Protein AF-A0A9P5SUF3-F1 (afdb_monomer)

Mean predicted aligned error: 12.61 Å

Solvent-accessible surface area (backbone atoms only — not comparable to full-atom values): 17401 Å² total; per-residue (Å²): 130,87,71,65,61,63,57,55,60,52,53,56,56,65,65,72,67,74,73,85,70,74,89,54,66,70,58,55,53,53,53,49,53,48,50,52,55,48,50,52,49,51,53,52,50,52,51,50,53,56,48,52,53,51,51,52,52,52,52,53,51,49,51,54,52,50,56,50,51,52,54,49,49,55,51,50,52,54,52,50,52,53,50,52,54,51,51,53,54,50,50,55,50,49,54,53,50,51,53,51,52,50,11,51,51,41,29,59,52,38,59,68,40,51,82,53,76,87,45,59,47,64,35,56,67,52,78,89,75,62,43,86,92,46,56,74,78,46,60,42,21,40,39,42,38,31,60,38,24,79,87,69,55,53,100,81,60,86,68,84,50,50,61,28,71,37,83,58,94,53,35,45,49,74,50,53,66,65,48,44,70,73,43,29,69,61,40,45,52,50,50,51,36,28,68,71,36,41,72,56,96,87,46,72,41,65,29,53,82,58,48,61,70,56,81,62,56,81,77,44,55,72,68,56,53,56,41,64,81,37,43,69,63,30,47,52,52,45,45,53,45,47,52,60,58,46,60,79,70,69,74,80,96,51,91,78,66,52,73,83,69,58,73,72,83,48,40,67,56,49,62,51,50,57,80,38,43,50,91,80,55,97,81,69,56,64,42,76,52,60,80,46,68,42,94,68,12,50,67,42,51

Radius of gyration: 51.78 Å; Cα contacts (8 Å, |Δi|>4): 249; chains: 1; bounding box: 91×44×153 Å

pLDDT: mean 80.95, std 16.42, range [40.31, 98.38]

Structure (mmCIF, N/CA/C/O backbone):
data_AF-A0A9P5SUF3-F1
#
_entry.id   AF-A0A9P5SUF3-F1
#
loop_
_atom_site.group_PDB
_atom_site.id
_atom_site.type_symbol
_atom_site.label_atom_id
_atom_site.label_alt_id
_atom_site.label_comp_id
_atom_site.label_asym_id
_atom_site.label_entity_id
_atom_site.label_seq_id
_atom_site.pdbx_PDB_ins_code
_atom_site.Cartn_x
_atom_site.Cartn_y
_atom_site.Cartn_z
_atom_site.occupancy
_atom_site.B_iso_or_equiv
_atom_site.auth_seq_id
_atom_site.auth_comp_id
_atom_site.auth_asym_id
_atom_site.auth_atom_id
_atom_site.pdbx_PDB_model_num
ATOM 1 N N . VAL A 1 1 ? -28.342 5.637 89.344 1.00 51.47 1 VAL A N 1
ATOM 2 C CA . VAL A 1 1 ? -27.986 4.619 90.370 1.00 51.47 1 VAL A CA 1
ATOM 3 C C . VAL A 1 1 ? -27.891 5.180 91.802 1.00 51.47 1 VAL A C 1
ATOM 5 O O . VAL A 1 1 ? -28.206 4.446 92.721 1.00 51.47 1 VAL A O 1
ATOM 8 N N . ARG A 1 2 ? -27.570 6.467 92.051 1.00 45.09 2 ARG A N 1
ATOM 9 C CA . ARG A 1 2 ? -27.499 7.039 93.425 1.00 45.09 2 ARG A CA 1
ATOM 10 C C . ARG A 1 2 ? -28.823 7.536 94.053 1.00 45.09 2 ARG A C 1
ATOM 12 O O . ARG A 1 2 ? -28.807 7.961 95.198 1.00 45.09 2 ARG A O 1
ATOM 19 N N . SER A 1 3 ? -29.955 7.486 93.348 1.00 49.75 3 SER A N 1
ATOM 20 C CA . SER A 1 3 ? -31.253 7.995 93.840 1.00 49.75 3 SER A CA 1
ATOM 21 C C . SER A 1 3 ? -32.195 6.925 94.416 1.00 49.75 3 SER A C 1
ATOM 23 O O . SER A 1 3 ? -33.183 7.277 95.049 1.00 49.75 3 SER A O 1
ATOM 25 N N . SER A 1 4 ? -31.899 5.631 94.235 1.00 48.19 4 SER A N 1
ATOM 26 C CA . SER A 1 4 ? -32.790 4.531 94.653 1.00 48.19 4 SER A CA 1
ATOM 27 C C . SER A 1 4 ? -32.628 4.121 96.123 1.00 48.19 4 SER A C 1
ATOM 29 O O . SER A 1 4 ? -33.531 3.510 96.684 1.00 48.19 4 SER A O 1
ATOM 31 N N . THR A 1 5 ? -31.499 4.447 96.756 1.00 54.66 5 THR A N 1
ATOM 32 C CA . THR A 1 5 ? -31.180 4.033 98.133 1.00 54.66 5 THR A CA 1
ATOM 33 C C . THR A 1 5 ? -31.915 4.867 99.189 1.00 54.66 5 THR A C 1
ATOM 35 O O . THR A 1 5 ? -32.326 4.335 100.212 1.00 54.66 5 THR A O 1
ATOM 38 N N . ASN A 1 6 ? -32.190 6.146 98.909 1.00 57.50 6 ASN A N 1
ATOM 39 C CA . ASN A 1 6 ? -32.873 7.045 99.854 1.00 57.50 6 ASN A CA 1
ATOM 40 C C . ASN A 1 6 ? -34.362 6.723 100.059 1.00 57.50 6 ASN A C 1
ATOM 42 O O . ASN A 1 6 ? -34.913 7.011 101.118 1.00 57.50 6 ASN A O 1
ATOM 46 N N . VAL A 1 7 ? -35.024 6.128 99.062 1.00 60.03 7 VAL A N 1
ATOM 47 C CA . VAL A 1 7 ? -36.450 5.776 99.164 1.00 60.03 7 VAL A CA 1
ATOM 48 C C . VAL A 1 7 ? -36.636 4.533 100.037 1.00 60.03 7 VAL A C 1
ATOM 50 O O . VAL A 1 7 ? -37.572 4.471 100.832 1.00 60.03 7 VAL A O 1
ATOM 53 N N . HIS A 1 8 ? -35.709 3.573 99.954 1.00 62.09 8 HIS A N 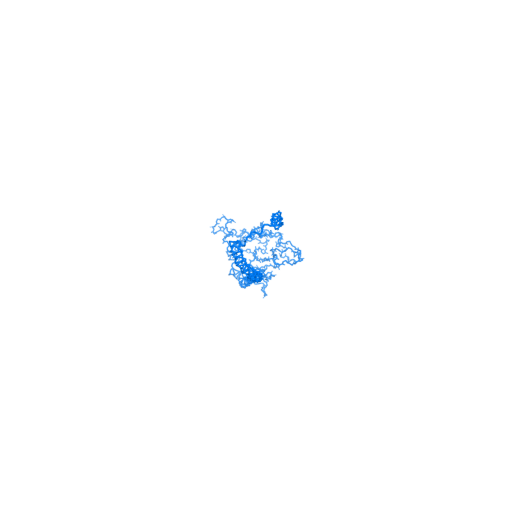1
ATOM 54 C CA . HIS A 1 8 ? -35.779 2.346 100.744 1.00 62.09 8 HIS A CA 1
ATOM 55 C C . HIS A 1 8 ? -35.502 2.605 102.239 1.00 62.09 8 HIS A C 1
ATOM 57 O O . HIS A 1 8 ? -36.233 2.083 103.081 1.00 62.09 8 HIS A O 1
ATOM 63 N N . ASP A 1 9 ? -34.541 3.481 102.565 1.00 65.56 9 ASP A N 1
ATOM 64 C CA . ASP A 1 9 ? -34.208 3.875 103.948 1.00 65.56 9 ASP A CA 1
ATOM 65 C C . ASP A 1 9 ? -35.290 4.735 104.626 1.00 65.56 9 ASP A C 1
ATOM 67 O O . ASP A 1 9 ? -35.425 4.720 105.854 1.00 65.56 9 ASP A O 1
ATOM 71 N N . ALA A 1 10 ? -36.074 5.487 103.846 1.00 62.25 10 ALA A N 1
ATOM 72 C CA . ALA A 1 10 ? -37.216 6.250 104.349 1.00 62.25 10 ALA A CA 1
ATOM 73 C C . ALA A 1 10 ? -38.430 5.346 104.633 1.00 62.25 10 ALA A C 1
ATOM 75 O O . ALA A 1 10 ? -39.109 5.525 105.644 1.00 62.25 10 ALA A O 1
ATOM 76 N N . LEU A 1 11 ? -38.666 4.337 103.786 1.00 60.22 11 LEU A N 1
ATOM 77 C CA . LEU A 1 11 ? -39.758 3.375 103.959 1.00 60.22 11 LEU A CA 1
ATOM 78 C C . LEU A 1 11 ? -39.523 2.452 105.165 1.00 60.22 11 LEU A C 1
ATOM 80 O O . LEU A 1 11 ? -40.444 2.200 105.936 1.00 60.22 11 LEU A O 1
ATOM 84 N N . VAL A 1 12 ? -38.281 1.997 105.369 1.00 66.62 12 VAL A N 1
ATOM 85 C CA . VAL A 1 12 ? -37.915 1.151 106.518 1.00 66.62 12 VAL A CA 1
ATOM 86 C C . VAL A 1 12 ? -38.066 1.913 107.840 1.00 66.62 12 VAL A C 1
ATOM 88 O O . VAL A 1 12 ? -38.564 1.338 108.801 1.00 66.62 12 VAL A O 1
ATOM 91 N N . ARG A 1 13 ? -37.743 3.216 107.886 1.00 63.81 13 ARG A N 1
ATOM 92 C CA . ARG A 1 13 ? -37.944 4.061 109.082 1.00 63.81 13 ARG A CA 1
ATOM 93 C C . ARG A 1 13 ? -39.415 4.290 109.444 1.00 63.81 13 ARG A C 1
ATOM 95 O O . ARG A 1 13 ? -39.732 4.375 110.623 1.00 63.81 13 ARG A O 1
ATOM 102 N N . ALA A 1 14 ? -40.311 4.355 108.462 1.00 58.72 14 ALA A N 1
ATOM 103 C CA . ALA A 1 14 ? -41.743 4.533 108.711 1.00 58.72 14 ALA A CA 1
ATOM 104 C C . ALA A 1 14 ? -42.425 3.273 109.288 1.00 58.72 14 ALA A C 1
ATOM 106 O O . ALA A 1 14 ? -43.461 3.383 109.940 1.00 58.72 14 ALA A O 1
ATOM 107 N N . ILE A 1 15 ? -41.848 2.083 109.072 1.00 59.62 15 ILE A N 1
ATOM 108 C CA . ILE A 1 15 ? -42.390 0.802 109.562 1.00 59.62 15 ILE A CA 1
ATOM 109 C C . ILE A 1 15 ? -42.016 0.558 111.037 1.00 59.62 15 ILE A C 1
ATOM 111 O O . ILE A 1 15 ? -42.783 -0.072 111.765 1.00 59.62 15 ILE A O 1
ATOM 115 N N . THR A 1 16 ? -40.885 1.087 111.514 1.00 63.38 16 THR A N 1
ATOM 116 C CA . THR A 1 16 ? -40.413 0.890 112.897 1.00 63.38 16 THR A CA 1
ATOM 117 C C . THR A 1 16 ? -41.150 1.732 113.950 1.00 63.38 16 THR A C 1
ATOM 119 O O . THR A 1 16 ? -41.139 1.357 115.118 1.00 63.38 16 THR A O 1
ATOM 122 N N . ASP A 1 17 ? -41.840 2.812 113.563 1.00 54.97 17 ASP A N 1
ATOM 123 C CA . ASP A 1 17 ? -42.468 3.779 114.490 1.00 54.97 17 ASP A CA 1
ATOM 124 C C . ASP A 1 17 ? -43.910 3.435 114.937 1.00 54.97 17 ASP A C 1
ATOM 126 O O . ASP A 1 17 ? -44.597 4.261 115.539 1.00 54.97 17 ASP A O 1
ATOM 130 N N . GLY A 1 18 ? -44.394 2.210 114.701 1.00 51.53 18 GLY A N 1
ATOM 131 C CA . GLY A 1 18 ? -45.530 1.640 115.449 1.00 51.53 18 GLY A CA 1
ATOM 132 C C . GLY A 1 18 ? -46.870 2.396 115.386 1.00 51.53 18 GLY A C 1
ATOM 133 O O . GLY A 1 18 ? -47.741 2.170 116.226 1.00 51.53 18 GLY A O 1
ATOM 134 N N . ARG A 1 19 ? -47.080 3.282 114.404 1.00 47.66 19 ARG A N 1
ATOM 135 C CA . ARG A 1 19 ? -48.367 3.952 114.158 1.00 47.66 19 ARG A CA 1
ATOM 136 C C . ARG A 1 19 ? -49.183 3.131 113.162 1.00 47.66 19 ARG A C 1
ATOM 138 O O . ARG A 1 19 ? -49.104 3.339 111.955 1.00 47.66 19 ARG A O 1
ATOM 145 N N . MET A 1 20 ? -49.980 2.190 113.669 1.00 48.50 20 MET A N 1
ATOM 146 C CA . MET A 1 20 ? -51.018 1.531 112.872 1.00 48.50 20 MET A CA 1
ATOM 147 C C . MET A 1 20 ? -52.133 2.530 112.545 1.00 48.50 20 MET A C 1
ATOM 149 O O . MET A 1 20 ? -53.102 2.688 113.284 1.00 48.50 20 MET A O 1
ATOM 153 N N . VAL A 1 21 ? -51.960 3.232 111.427 1.00 49.69 21 VAL A N 1
ATOM 154 C CA . VAL A 1 21 ? -53.042 3.905 110.707 1.00 49.69 21 VAL A CA 1
ATOM 155 C C . VAL A 1 21 ? -53.869 2.813 110.026 1.00 49.69 21 VAL A C 1
ATOM 157 O O . VAL A 1 21 ? -53.310 1.881 109.447 1.00 49.69 21 VAL A O 1
ATOM 160 N N . GLN A 1 22 ? -55.196 2.899 110.140 1.00 54.78 22 GLN A N 1
ATOM 161 C CA . GLN A 1 22 ? -56.133 2.011 109.450 1.00 54.78 22 GLN A CA 1
ATOM 162 C C . GLN A 1 22 ? -55.831 1.936 107.940 1.00 54.78 22 GLN A C 1
ATOM 164 O O . GLN A 1 22 ? -55.264 2.888 107.396 1.00 54.78 22 GLN A O 1
ATOM 169 N N . PRO A 1 23 ? -56.193 0.836 107.248 1.00 51.88 23 PRO A N 1
ATOM 170 C CA . PRO A 1 23 ? -55.904 0.681 105.829 1.00 51.88 23 PRO A CA 1
ATOM 171 C C . PRO A 1 23 ? -56.586 1.817 105.065 1.00 51.88 23 PRO A C 1
ATOM 173 O O . PRO A 1 23 ? -57.808 1.880 104.987 1.00 51.88 23 PRO A O 1
ATOM 176 N N . ASN A 1 24 ? -55.787 2.751 104.560 1.00 64.44 24 ASN A N 1
ATOM 177 C CA . ASN A 1 24 ? -56.267 3.874 103.777 1.00 64.44 24 ASN A CA 1
ATOM 178 C C . ASN A 1 24 ? -56.745 3.318 102.424 1.00 64.44 24 ASN A C 1
ATOM 180 O O . ASN A 1 24 ? -55.910 2.885 101.630 1.00 64.44 24 ASN A O 1
ATOM 184 N N . GLU A 1 25 ? -58.059 3.272 102.175 1.00 73.31 25 GLU A N 1
ATOM 185 C CA . GLU A 1 25 ? -58.658 2.777 100.918 1.00 73.31 25 GLU A CA 1
ATOM 186 C C . GLU A 1 25 ? -58.008 3.411 99.678 1.00 73.31 25 GLU A C 1
ATOM 188 O O . GLU A 1 25 ? -57.778 2.732 98.681 1.00 73.31 25 GLU A O 1
ATOM 193 N N . GLU A 1 26 ? -57.596 4.679 99.768 1.00 79.25 26 GLU A N 1
ATOM 194 C CA . GLU A 1 26 ? -56.896 5.386 98.691 1.00 79.25 26 GLU A CA 1
ATOM 195 C C . GLU A 1 26 ? -55.554 4.732 98.307 1.00 79.25 26 GLU A C 1
ATOM 197 O O . GLU A 1 26 ? -55.173 4.710 97.134 1.00 79.25 26 GLU A O 1
ATOM 202 N N . LEU A 1 27 ? -54.837 4.151 99.275 1.00 83.06 27 LEU A N 1
ATOM 203 C CA . LEU A 1 27 ? -53.580 3.445 99.021 1.00 83.06 27 LEU A CA 1
ATOM 204 C C . LEU A 1 27 ? -53.829 2.135 98.261 1.00 83.06 27 LEU A C 1
ATOM 206 O O . LEU A 1 27 ? -53.036 1.777 97.394 1.00 83.06 27 LEU A O 1
ATOM 210 N N . ALA A 1 28 ? -54.929 1.438 98.559 1.00 83.31 28 ALA A N 1
ATOM 211 C CA . ALA A 1 28 ? -55.298 0.202 97.874 1.00 83.31 28 ALA A CA 1
ATOM 212 C C . ALA A 1 28 ? -55.663 0.462 96.402 1.00 83.31 28 ALA A C 1
ATOM 214 O O . ALA A 1 28 ? -55.193 -0.268 95.528 1.00 83.31 28 ALA A O 1
ATOM 215 N N . THR A 1 29 ? -56.410 1.535 96.119 1.00 87.00 29 THR A N 1
ATOM 216 C CA . THR A 1 29 ? -56.777 1.938 94.750 1.00 87.00 29 THR A CA 1
ATOM 217 C C . THR A 1 29 ? -55.548 2.293 93.915 1.00 87.00 29 THR A C 1
ATOM 219 O O . THR A 1 29 ? -55.365 1.741 92.833 1.00 87.00 29 THR A O 1
ATOM 222 N N . ARG A 1 30 ? -54.632 3.117 94.446 1.00 88.31 30 ARG A N 1
ATOM 223 C CA . ARG A 1 30 ? -53.379 3.465 93.744 1.00 88.31 30 ARG A CA 1
ATOM 224 C C . ARG A 1 30 ? -52.481 2.256 93.498 1.00 88.31 30 ARG A C 1
ATOM 226 O O . ARG A 1 30 ? -51.770 2.201 92.499 1.00 88.31 30 ARG A O 1
ATOM 233 N N . LEU A 1 31 ? -52.484 1.286 94.412 1.00 87.94 31 LEU A N 1
ATOM 234 C CA . LEU A 1 31 ? -51.695 0.065 94.270 1.00 87.94 31 LEU A CA 1
ATOM 235 C C . LEU A 1 31 ? -52.294 -0.876 93.215 1.00 87.94 31 LEU A C 1
ATOM 237 O O . LEU A 1 31 ? -51.544 -1.588 92.549 1.00 87.94 31 LEU A O 1
ATOM 241 N N . GLN A 1 32 ? -53.618 -0.856 93.032 1.00 89.38 32 GLN A N 1
ATOM 242 C CA . GLN A 1 32 ? -54.288 -1.557 91.939 1.00 89.38 32 GLN A CA 1
ATOM 243 C C . GLN A 1 32 ? -54.019 -0.885 90.584 1.00 89.38 32 GLN A C 1
ATOM 245 O O . GLN A 1 32 ? -53.586 -1.568 89.664 1.00 89.38 32 GLN A O 1
ATOM 250 N N . GLU A 1 33 ? -54.133 0.443 90.486 1.00 93.44 33 GLU A N 1
ATOM 251 C CA . GLU A 1 33 ? -53.764 1.198 89.273 1.00 93.44 33 GLU A CA 1
ATOM 252 C C . GLU A 1 33 ? -52.299 0.966 88.877 1.00 93.44 33 GLU A C 1
ATOM 254 O O . GLU A 1 33 ? -51.982 0.775 87.705 1.00 93.44 33 GLU A O 1
ATOM 259 N N . LEU A 1 34 ? -51.387 0.927 89.857 1.00 92.88 34 LEU A N 1
ATOM 260 C CA . LEU A 1 34 ? -49.980 0.615 89.613 1.00 92.88 34 LEU A CA 1
ATOM 261 C C . LEU A 1 34 ? -49.802 -0.801 89.047 1.00 92.88 34 LEU A C 1
ATOM 263 O O . LEU A 1 34 ? -48.993 -0.993 88.143 1.00 92.88 34 LEU A O 1
ATOM 267 N N . LYS A 1 35 ? -50.547 -1.791 89.557 1.00 93.69 35 LYS A N 1
ATOM 268 C CA . LYS A 1 35 ? -50.519 -3.164 89.029 1.00 93.69 35 LYS A CA 1
ATOM 269 C C . LYS A 1 35 ? -51.036 -3.227 87.596 1.00 93.69 35 LYS A C 1
ATOM 271 O O . LYS A 1 35 ? -50.412 -3.901 86.781 1.00 93.69 35 LYS A O 1
ATOM 276 N N . ASP A 1 36 ? -52.112 -2.510 87.292 1.00 94.88 36 ASP A N 1
ATOM 277 C CA . ASP A 1 36 ? -52.698 -2.476 85.951 1.00 94.88 36 ASP A CA 1
ATOM 278 C C . ASP A 1 36 ? -51.740 -1.791 84.959 1.00 94.88 36 ASP A C 1
ATOM 280 O O . ASP A 1 36 ? -51.446 -2.346 83.900 1.00 94.88 36 ASP A O 1
ATOM 284 N N . MET A 1 37 ? -51.121 -0.668 85.347 1.00 94.44 37 MET A N 1
ATOM 285 C CA . MET A 1 37 ? -50.056 -0.022 84.563 1.00 94.44 37 MET A CA 1
ATOM 286 C C . MET A 1 37 ? -48.814 -0.908 84.402 1.00 94.44 37 MET A C 1
ATOM 288 O O . MET A 1 37 ? -48.145 -0.866 83.368 1.00 94.44 37 MET A O 1
ATOM 292 N N . MET A 1 38 ? -48.453 -1.699 85.418 1.00 94.06 38 MET A N 1
ATOM 293 C CA . MET A 1 38 ? -47.361 -2.667 85.304 1.00 94.06 38 MET A CA 1
ATOM 294 C C . MET A 1 38 ? -47.717 -3.782 84.320 1.00 94.06 38 MET A C 1
ATOM 296 O O . MET A 1 38 ? -46.866 -4.148 83.513 1.00 94.06 38 MET A O 1
ATOM 300 N N . ALA A 1 39 ? -48.953 -4.286 84.341 1.00 95.06 39 ALA A N 1
ATOM 301 C CA . ALA A 1 39 ? -49.428 -5.288 83.393 1.00 95.06 39 ALA A CA 1
ATOM 302 C C . ALA A 1 39 ? -49.404 -4.750 81.951 1.00 95.06 39 ALA A C 1
ATOM 304 O O . ALA A 1 39 ? -48.826 -5.388 81.069 1.00 95.06 39 ALA A O 1
ATOM 305 N N . GLU A 1 40 ? -49.913 -3.537 81.722 1.00 96.81 40 GLU A N 1
ATOM 306 C CA . GLU A 1 40 ? -49.848 -2.874 80.414 1.00 96.81 40 GLU A CA 1
ATOM 307 C C . GLU A 1 40 ? -48.394 -2.674 79.952 1.00 96.81 40 GLU A C 1
ATOM 309 O O . GLU A 1 40 ? -48.042 -3.009 78.819 1.00 96.81 40 GLU A O 1
ATOM 314 N N . ASN A 1 41 ? -47.502 -2.224 80.842 1.00 94.19 41 ASN A N 1
ATOM 315 C CA . ASN A 1 41 ? -46.074 -2.104 80.532 1.00 94.19 41 ASN A CA 1
ATOM 316 C C . ASN A 1 41 ? -45.433 -3.449 80.176 1.00 94.19 41 ASN A C 1
ATOM 318 O O . ASN A 1 41 ? -44.593 -3.505 79.274 1.00 94.19 41 ASN A O 1
ATOM 322 N N . THR A 1 42 ? -45.807 -4.540 80.853 1.00 95.69 42 THR A N 1
ATOM 323 C CA . THR A 1 42 ? -45.310 -5.875 80.493 1.00 95.69 42 THR A CA 1
ATOM 324 C C . THR A 1 42 ? -45.799 -6.320 79.115 1.00 95.69 42 THR A C 1
ATOM 326 O O . THR A 1 42 ? -45.008 -6.871 78.346 1.00 95.69 42 THR A O 1
ATOM 329 N N . GLU A 1 43 ? -47.047 -6.014 78.748 1.00 96.81 43 GLU A N 1
ATOM 330 C CA . GLU A 1 43 ? -47.580 -6.306 77.414 1.00 96.81 43 GLU A CA 1
ATOM 331 C C . GLU A 1 43 ? -46.876 -5.472 76.333 1.00 96.81 43 GLU A C 1
ATOM 333 O O . GLU A 1 43 ? -46.419 -6.018 75.325 1.00 96.81 43 GLU A O 1
ATOM 338 N N . LEU A 1 44 ? -46.713 -4.165 76.555 1.00 96.62 44 LEU A N 1
ATOM 339 C CA . LEU A 1 44 ? -45.967 -3.281 75.656 1.00 96.62 44 LEU A CA 1
ATOM 340 C C . LEU A 1 44 ? -44.518 -3.748 75.483 1.00 96.62 44 LEU A C 1
ATOM 342 O O . LEU A 1 44 ? -44.016 -3.789 74.360 1.00 96.62 44 LEU A O 1
ATOM 346 N N . THR A 1 45 ? -43.867 -4.174 76.568 1.00 96.06 45 THR A N 1
ATOM 347 C CA . THR A 1 45 ? -42.504 -4.724 76.521 1.00 96.06 45 THR A CA 1
ATOM 348 C C . THR A 1 45 ? -42.459 -5.988 75.662 1.00 96.06 45 THR A C 1
ATOM 350 O O . THR A 1 45 ? -41.574 -6.123 74.818 1.00 96.06 45 THR A O 1
ATOM 353 N N . SER A 1 46 ? -43.441 -6.884 75.799 1.00 97.31 46 SER A N 1
ATOM 354 C CA . SER A 1 46 ? -43.548 -8.081 74.954 1.00 97.31 46 SER A CA 1
ATOM 355 C C . SER A 1 46 ? -43.737 -7.727 73.472 1.00 97.31 46 SER A C 1
ATOM 357 O O . SER A 1 46 ? -43.048 -8.278 72.609 1.00 97.31 46 SER A O 1
ATOM 359 N N . ARG A 1 47 ? -44.593 -6.743 73.158 1.00 97.75 47 ARG A N 1
ATOM 360 C CA . ARG A 1 47 ? -44.783 -6.247 71.782 1.00 97.75 47 ARG A CA 1
ATOM 361 C C . ARG A 1 47 ? -43.498 -5.652 71.200 1.00 97.75 47 ARG A C 1
ATOM 36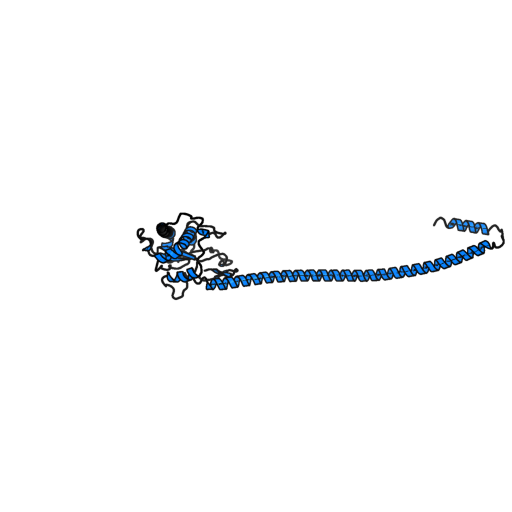3 O O . ARG A 1 47 ? -43.178 -5.932 70.047 1.00 97.75 47 ARG A O 1
ATOM 370 N N . ILE A 1 48 ? -42.745 -4.879 71.985 1.00 97.50 48 ILE A N 1
ATOM 371 C CA . ILE A 1 48 ? -41.454 -4.309 71.565 1.00 97.50 48 ILE A CA 1
ATOM 372 C C . ILE A 1 48 ? -40.454 -5.423 71.244 1.00 97.50 48 ILE A C 1
ATOM 374 O O . ILE A 1 48 ? -39.813 -5.374 70.196 1.00 97.50 48 ILE A O 1
ATOM 378 N N . VAL A 1 49 ? -40.354 -6.454 72.087 1.00 97.69 49 VAL A N 1
ATOM 379 C CA . VAL A 1 49 ? -39.457 -7.598 71.844 1.00 97.69 49 VAL A CA 1
ATOM 380 C C . VAL A 1 49 ? -39.823 -8.332 70.547 1.00 97.69 49 VAL A C 1
ATOM 382 O O . VAL A 1 49 ? -38.937 -8.649 69.748 1.00 97.69 49 VAL A O 1
ATOM 385 N N . ASN A 1 50 ? -41.116 -8.533 70.280 1.00 97.81 50 ASN A N 1
ATOM 386 C CA . ASN A 1 50 ? -41.593 -9.147 69.034 1.00 97.81 50 ASN A CA 1
ATOM 387 C C . ASN A 1 50 ? -41.308 -8.282 67.789 1.00 97.81 50 ASN A C 1
ATOM 389 O O . ASN A 1 50 ? -41.017 -8.802 66.714 1.00 97.81 50 ASN A O 1
ATOM 393 N N . LEU A 1 51 ? -41.362 -6.953 67.907 1.00 98.00 51 LEU A N 1
ATOM 394 C CA . LEU A 1 51 ? -40.999 -6.057 66.804 1.00 98.00 51 LEU A CA 1
ATOM 395 C C . LEU A 1 51 ? -39.488 -6.041 66.550 1.00 98.00 51 LEU A C 1
ATOM 397 O O . LEU A 1 51 ? -39.068 -6.087 65.398 1.00 98.00 51 LEU A O 1
ATOM 401 N N . VAL A 1 52 ? -38.670 -6.013 67.606 1.00 97.50 52 VAL A N 1
ATOM 402 C CA . VAL A 1 52 ? -37.202 -6.037 67.493 1.00 97.50 52 VAL A CA 1
ATOM 403 C C . VAL A 1 52 ? -36.719 -7.335 66.846 1.00 97.50 52 VAL A C 1
ATOM 405 O O . VAL A 1 52 ? -35.852 -7.300 65.976 1.00 97.50 52 VAL A O 1
ATOM 408 N N . THR A 1 53 ? -37.302 -8.475 67.218 1.00 97.56 53 THR A N 1
ATOM 409 C CA . THR A 1 53 ? -36.993 -9.770 66.587 1.00 97.56 53 THR A CA 1
ATOM 410 C C . THR A 1 53 ? -37.331 -9.759 65.097 1.00 97.56 53 THR A C 1
ATOM 412 O O . THR A 1 53 ? -36.465 -10.075 64.284 1.00 97.56 53 THR A O 1
ATOM 415 N N . LYS A 1 54 ? -38.515 -9.263 64.718 1.00 98.06 54 LYS A N 1
ATOM 416 C CA . LYS A 1 54 ? -38.902 -9.118 63.306 1.00 98.06 54 LYS A CA 1
ATOM 417 C C . LYS A 1 54 ? -38.002 -8.152 62.521 1.00 98.06 54 LYS A C 1
ATOM 419 O O . LYS A 1 54 ? -37.687 -8.410 61.363 1.00 98.06 54 LYS A O 1
ATOM 424 N N . ILE A 1 55 ? -37.566 -7.046 63.132 1.00 97.69 55 ILE A N 1
ATOM 425 C CA . ILE A 1 55 ? -36.608 -6.108 62.518 1.00 97.69 55 ILE A CA 1
ATOM 426 C C . ILE A 1 55 ? -35.270 -6.805 62.250 1.00 97.69 55 ILE A C 1
ATOM 428 O O . ILE A 1 55 ? -34.702 -6.632 61.173 1.00 97.69 55 ILE A O 1
ATOM 432 N N . ASN A 1 56 ? -34.782 -7.614 63.192 1.00 97.44 56 ASN A N 1
ATOM 433 C CA . ASN A 1 56 ? -33.530 -8.351 63.026 1.00 97.44 56 ASN A CA 1
ATOM 434 C C . ASN A 1 56 ? -33.620 -9.408 61.914 1.00 97.44 56 ASN A C 1
ATOM 436 O O . ASN A 1 56 ? -32.675 -9.559 61.142 1.00 97.44 56 ASN A O 1
ATOM 440 N N . GLU A 1 57 ? -34.754 -10.102 61.793 1.00 97.94 57 GLU A N 1
ATOM 441 C CA . GLU A 1 57 ? -35.010 -11.050 60.698 1.00 97.94 57 GLU A CA 1
ATOM 442 C C . GLU A 1 57 ? -35.008 -10.354 59.329 1.00 97.94 57 GLU A C 1
ATOM 444 O O . GLU A 1 57 ? -34.303 -10.785 58.417 1.00 97.94 57 GLU A O 1
ATOM 449 N N . LEU A 1 58 ? -35.716 -9.226 59.201 1.00 97.94 58 LEU A N 1
ATOM 450 C CA . LEU A 1 58 ? -35.729 -8.432 57.967 1.00 97.94 58 LEU A CA 1
ATOM 451 C C . LEU A 1 58 ? -34.346 -7.860 57.628 1.00 97.94 58 LEU A C 1
ATOM 453 O O . LEU A 1 58 ? -33.973 -7.785 56.459 1.00 97.94 58 LEU A O 1
ATOM 457 N N . ALA A 1 59 ? -33.560 -7.468 58.634 1.00 97.06 59 ALA A N 1
ATOM 458 C CA . ALA A 1 59 ? -32.190 -7.006 58.429 1.00 97.06 59 ALA A CA 1
ATOM 459 C C . ALA A 1 59 ? -31.288 -8.127 57.882 1.00 97.06 59 ALA A C 1
ATOM 461 O O . ALA A 1 59 ? -30.490 -7.889 56.974 1.00 97.06 59 ALA A O 1
ATOM 462 N N . LEU A 1 60 ? -31.443 -9.356 58.384 1.00 97.44 60 LEU A N 1
ATOM 463 C CA . LEU A 1 60 ? -30.736 -10.533 57.871 1.00 97.44 60 LEU A CA 1
ATOM 464 C C . LEU A 1 60 ? -31.120 -10.842 56.418 1.00 97.44 60 LEU A C 1
ATOM 466 O O . LEU A 1 60 ? -30.236 -11.084 55.593 1.00 97.44 60 LEU A O 1
ATOM 470 N N . GLU A 1 61 ? -32.410 -10.783 56.083 1.00 97.69 61 GLU A N 1
ATOM 471 C CA . GLU A 1 61 ? -32.887 -10.988 54.711 1.00 97.69 61 GLU A CA 1
ATOM 472 C C . GLU A 1 61 ? -32.356 -9.908 53.753 1.00 97.69 61 GLU A C 1
ATOM 474 O O . GLU A 1 61 ? -31.823 -10.232 52.689 1.00 97.69 61 GLU A O 1
ATOM 479 N N . ASN A 1 62 ? -32.401 -8.635 54.158 1.00 96.50 62 ASN A N 1
ATOM 480 C CA . ASN A 1 62 ? -31.860 -7.517 53.379 1.00 96.50 62 ASN A CA 1
ATOM 481 C C . ASN A 1 62 ? -30.351 -7.648 53.134 1.00 96.50 62 ASN A C 1
ATOM 483 O O . ASN A 1 62 ? -29.880 -7.366 52.030 1.00 96.50 62 ASN A O 1
ATOM 487 N N . ASN A 1 63 ? -29.586 -8.123 54.118 1.00 97.31 63 ASN A N 1
ATOM 488 C CA . ASN A 1 63 ? -28.164 -8.422 53.930 1.00 97.31 63 ASN A CA 1
ATOM 489 C C . ASN A 1 63 ? -27.959 -9.544 52.899 1.00 97.31 63 ASN A C 1
ATOM 491 O O . ASN A 1 63 ? -27.089 -9.445 52.031 1.00 97.31 63 ASN A O 1
ATOM 495 N N . GLY A 1 64 ? -28.793 -10.588 52.943 1.00 97.69 64 GLY A N 1
ATOM 496 C CA . GLY A 1 64 ? -28.797 -11.659 51.945 1.00 97.69 64 GLY A CA 1
ATOM 497 C C . GLY A 1 64 ? -29.09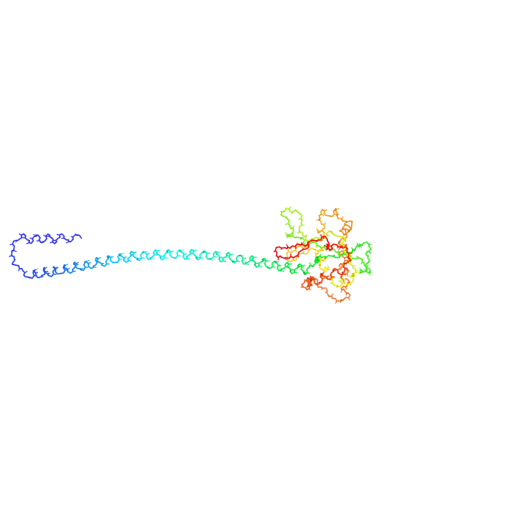2 -11.153 50.530 1.00 97.69 64 GLY A C 1
ATOM 498 O O . GLY A 1 64 ? -28.385 -11.510 49.584 1.00 97.69 64 GLY A O 1
ATOM 499 N N . LEU A 1 65 ? -30.091 -10.283 50.378 1.00 97.56 65 LEU A N 1
ATOM 500 C CA . LEU A 1 65 ? -30.425 -9.642 49.103 1.00 97.56 65 LEU A CA 1
ATOM 501 C C . LEU A 1 65 ? -29.292 -8.742 48.599 1.00 97.56 65 LEU A C 1
ATOM 503 O O . LEU A 1 65 ? -28.937 -8.813 47.424 1.00 97.56 65 LEU A O 1
ATOM 507 N N . THR A 1 66 ? -28.675 -7.964 49.486 1.00 97.56 66 THR A N 1
ATOM 508 C CA . THR A 1 66 ? -27.562 -7.063 49.150 1.00 97.56 66 THR A CA 1
ATOM 509 C C . THR A 1 66 ? -26.372 -7.847 48.591 1.00 97.56 66 THR A C 1
ATOM 511 O O . THR A 1 66 ? -25.848 -7.507 47.532 1.00 97.56 66 THR A O 1
ATOM 514 N N . ASN A 1 67 ? -26.014 -8.971 49.220 1.00 97.75 67 ASN A N 1
ATOM 515 C CA . ASN A 1 67 ? -24.953 -9.856 48.728 1.00 97.75 67 ASN A CA 1
ATOM 516 C C . ASN A 1 67 ? -25.272 -10.453 47.347 1.00 97.75 67 ASN A C 1
ATOM 518 O O . ASN A 1 67 ? -24.379 -10.609 46.513 1.00 97.75 67 ASN A O 1
ATOM 522 N N . ARG A 1 68 ? -26.544 -10.775 47.073 1.00 97.94 68 ARG A N 1
ATOM 523 C CA . ARG A 1 68 ? -26.969 -11.259 45.747 1.00 97.94 68 ARG A CA 1
ATOM 524 C C . ARG A 1 68 ? -26.853 -10.171 44.683 1.00 97.94 68 ARG A C 1
ATOM 526 O O . ARG A 1 68 ? -26.423 -10.480 43.577 1.00 97.94 68 ARG A O 1
ATOM 533 N N . VAL A 1 69 ? -27.213 -8.931 45.013 1.00 98.00 69 VAL A N 1
ATOM 534 C CA . VAL A 1 69 ? -27.086 -7.783 44.101 1.00 98.00 69 VAL A CA 1
ATOM 535 C C . VAL A 1 69 ? -25.619 -7.512 43.771 1.00 98.00 69 VAL A C 1
ATOM 537 O O . VAL A 1 69 ? -25.295 -7.393 42.595 1.00 98.00 69 VAL A O 1
ATOM 540 N N . ILE A 1 70 ? -24.725 -7.513 44.766 1.00 98.38 70 ILE A N 1
ATOM 541 C CA . ILE A 1 70 ? -23.277 -7.336 44.546 1.00 98.38 70 ILE A CA 1
ATOM 542 C C . ILE A 1 70 ? -22.735 -8.421 43.609 1.00 98.38 70 ILE A C 1
ATOM 544 O O . ILE A 1 70 ? -22.096 -8.111 42.610 1.00 98.38 70 ILE A O 1
ATOM 548 N N . LYS A 1 71 ? -23.068 -9.692 43.861 1.00 98.25 71 LYS A N 1
ATOM 549 C CA . LYS A 1 71 ? -22.610 -10.805 43.017 1.00 98.25 71 LYS A CA 1
ATOM 550 C C . LYS A 1 71 ? -23.116 -10.707 41.572 1.00 98.25 71 LYS A C 1
ATOM 552 O O . LYS A 1 71 ? -22.411 -11.083 40.634 1.00 98.25 71 LYS A O 1
ATOM 557 N N . LEU A 1 72 ? -24.351 -10.241 41.384 1.00 98.00 72 LEU A N 1
ATOM 558 C CA . LEU A 1 72 ? -24.904 -9.998 40.051 1.00 98.00 72 LEU A CA 1
ATOM 559 C C . LEU A 1 72 ? -24.189 -8.840 39.353 1.00 98.00 72 LEU A C 1
ATOM 561 O O . LEU A 1 72 ? -23.890 -8.972 38.170 1.00 98.00 72 LEU A O 1
ATOM 565 N N . GLN A 1 73 ? -23.875 -7.765 40.078 1.00 98.06 73 GLN A N 1
ATOM 566 C CA . GLN A 1 73 ? -23.115 -6.633 39.550 1.00 98.06 73 GLN A CA 1
ATOM 567 C C . GLN A 1 73 ? -21.720 -7.071 39.089 1.00 98.06 73 GLN A C 1
ATOM 569 O O . GLN A 1 73 ? -21.368 -6.840 37.941 1.00 98.06 73 GLN A O 1
ATOM 574 N N . GLU A 1 74 ? -20.981 -7.812 39.918 1.00 98.12 74 GLU A N 1
ATOM 575 C CA . GLU A 1 74 ? -19.659 -8.349 39.558 1.00 98.12 74 GLU A CA 1
ATOM 576 C C . GLU A 1 74 ? -19.719 -9.256 38.318 1.00 98.12 74 GLU A C 1
ATOM 578 O O . GLU A 1 74 ? -18.846 -9.214 37.451 1.00 98.12 74 GLU A O 1
ATOM 583 N N . THR A 1 75 ? -20.773 -10.073 38.208 1.00 98.12 75 THR A N 1
ATOM 584 C CA . THR A 1 75 ? -20.983 -10.934 37.035 1.00 98.12 75 THR A CA 1
ATOM 585 C C . THR A 1 75 ? -21.278 -10.106 35.786 1.00 98.12 75 THR A C 1
ATOM 587 O O . THR A 1 75 ? -20.787 -10.436 34.707 1.00 98.12 75 THR A O 1
ATOM 590 N N . LEU A 1 76 ? -22.080 -9.046 35.916 1.00 97.94 76 LEU A N 1
ATOM 591 C CA . LEU A 1 76 ? -22.425 -8.156 34.813 1.00 97.94 76 LEU A CA 1
ATOM 592 C C . LEU A 1 76 ? -21.193 -7.390 34.323 1.00 97.94 76 LEU A C 1
ATOM 594 O O . LEU A 1 76 ? -20.945 -7.378 33.120 1.00 97.94 76 LEU A O 1
ATOM 598 N N . ASP A 1 77 ? -20.397 -6.846 35.243 1.00 97.94 77 ASP A N 1
ATOM 599 C CA . ASP A 1 77 ? -19.161 -6.124 34.935 1.00 97.94 77 ASP A CA 1
ATOM 600 C C . ASP A 1 77 ? -18.154 -7.054 34.240 1.00 97.94 77 ASP A C 1
ATOM 602 O O . ASP A 1 77 ? -17.648 -6.742 33.163 1.00 97.94 77 ASP A O 1
ATOM 606 N N . SER A 1 78 ? -17.963 -8.272 34.766 1.00 98.25 78 SER A N 1
ATOM 607 C CA . SER A 1 78 ? -17.110 -9.284 34.130 1.00 98.25 78 SER A CA 1
ATOM 608 C C . SER A 1 78 ? -17.579 -9.649 32.717 1.00 98.25 78 SER A C 1
ATOM 610 O O . SER A 1 78 ? -16.755 -9.828 31.817 1.00 98.25 78 SER A O 1
ATOM 612 N N . LYS A 1 79 ? -18.896 -9.756 32.497 1.00 97.00 79 LYS A N 1
ATOM 613 C CA . LYS A 1 79 ? -19.461 -10.043 31.171 1.00 97.00 79 LYS A CA 1
ATOM 614 C C . LYS A 1 79 ? -19.347 -8.857 30.219 1.00 97.00 79 LYS A C 1
ATOM 616 O O . LYS A 1 79 ? -19.155 -9.065 29.021 1.00 97.00 79 LYS A O 1
ATOM 621 N N . GLN A 1 80 ? -19.442 -7.635 30.731 1.00 97.88 80 GLN A N 1
ATOM 622 C CA . GLN A 1 80 ? -19.234 -6.420 29.956 1.00 97.88 80 GLN A CA 1
ATOM 623 C C . GLN A 1 80 ? -17.776 -6.305 29.491 1.00 97.88 80 GLN A C 1
ATOM 625 O O . GLN A 1 80 ? -17.541 -6.026 28.316 1.00 97.88 80 GLN A O 1
ATOM 630 N N . ASP A 1 81 ? -16.809 -6.603 30.359 1.00 98.25 81 ASP A N 1
ATOM 631 C CA . ASP A 1 81 ? -15.385 -6.611 30.005 1.00 98.25 81 ASP A CA 1
ATOM 632 C C . ASP A 1 81 ? -15.058 -7.659 28.933 1.00 98.25 81 ASP A C 1
ATOM 634 O O . ASP A 1 81 ? -14.386 -7.355 27.945 1.00 98.25 81 ASP A O 1
ATOM 638 N N . GLU A 1 82 ? -15.581 -8.882 29.078 1.00 98.12 82 GLU A N 1
ATOM 639 C CA . GLU A 1 82 ? -15.427 -9.952 28.082 1.00 98.12 82 GLU A CA 1
ATOM 640 C C . GLU A 1 82 ? -15.989 -9.528 26.713 1.00 98.12 82 GLU A C 1
ATOM 642 O O . GLU A 1 82 ? -15.356 -9.725 25.672 1.00 98.12 82 GLU A O 1
ATOM 647 N N . MET A 1 83 ? -17.159 -8.886 26.711 1.00 97.88 83 MET A N 1
ATOM 648 C CA . MET A 1 83 ? -17.803 -8.385 25.499 1.00 97.88 83 MET A CA 1
ATOM 649 C C . MET A 1 83 ? -17.000 -7.261 24.833 1.00 97.88 83 MET A C 1
ATOM 651 O O . MET A 1 83 ? -16.846 -7.278 23.610 1.00 97.88 83 MET A O 1
ATOM 655 N N . MET A 1 84 ? -16.438 -6.325 25.605 1.00 97.94 84 MET A N 1
ATOM 656 C CA . MET A 1 84 ? -15.574 -5.268 25.065 1.00 97.94 84 MET A CA 1
ATOM 657 C C . MET A 1 84 ? -14.306 -5.843 24.425 1.00 97.94 84 MET A C 1
ATOM 659 O O . MET A 1 84 ? -13.923 -5.427 23.330 1.00 97.94 84 MET A O 1
ATOM 663 N N . GLN A 1 85 ? -13.680 -6.839 25.058 1.00 98.12 85 GLN A N 1
ATOM 664 C CA . GLN A 1 85 ? -12.507 -7.516 24.497 1.00 98.12 85 GLN A CA 1
ATOM 665 C C . GLN A 1 85 ? -12.839 -8.253 23.196 1.00 98.12 85 GLN A C 1
ATOM 667 O O . GLN A 1 85 ? -12.077 -8.187 22.227 1.00 98.12 85 GLN A O 1
ATOM 672 N N . LEU A 1 86 ? -13.990 -8.930 23.147 1.00 97.94 86 LEU A N 1
ATOM 673 C CA . LEU A 1 86 ? -14.443 -9.618 21.942 1.00 97.94 86 LEU A CA 1
ATOM 674 C C . LEU A 1 86 ? -14.716 -8.630 20.801 1.00 97.94 86 LEU A C 1
ATOM 676 O O . LEU A 1 86 ? -14.329 -8.891 19.661 1.00 97.94 86 LEU A O 1
ATOM 680 N N . GLN A 1 87 ? -15.332 -7.485 21.106 1.00 97.62 87 GLN A N 1
ATOM 681 C CA . GLN A 1 87 ? -15.596 -6.435 20.127 1.00 97.62 87 GLN A CA 1
ATOM 682 C C . GLN A 1 87 ? -14.299 -5.826 19.580 1.00 97.62 87 GLN A C 1
ATOM 684 O O . GLN A 1 87 ? -14.170 -5.684 18.365 1.00 97.62 87 GLN A O 1
ATOM 689 N N . ALA A 1 88 ? -13.322 -5.525 20.442 1.00 97.50 88 ALA A N 1
ATOM 690 C CA . ALA A 1 88 ? -12.016 -5.022 20.016 1.00 97.50 88 ALA A CA 1
ATOM 691 C C . ALA A 1 88 ? -11.313 -6.014 19.075 1.00 97.50 88 ALA A C 1
ATOM 693 O O . ALA A 1 88 ? -10.919 -5.655 17.967 1.00 97.50 88 ALA A O 1
ATOM 694 N N . LYS A 1 89 ? -11.276 -7.299 19.453 1.00 97.88 89 LYS A N 1
ATOM 695 C CA . LYS A 1 89 ? -10.699 -8.362 18.620 1.00 97.88 89 LYS A CA 1
ATOM 696 C C . LYS A 1 89 ? -11.405 -8.499 17.267 1.00 97.88 89 LYS A C 1
ATOM 698 O O . LYS A 1 89 ? -10.746 -8.736 16.257 1.00 97.88 89 LYS A O 1
ATOM 703 N N . ALA A 1 90 ? -12.732 -8.372 17.233 1.00 97.25 90 ALA A N 1
ATOM 704 C CA . ALA A 1 90 ? -13.499 -8.439 15.992 1.00 97.25 90 ALA A CA 1
ATOM 705 C C . ALA A 1 90 ? -13.179 -7.260 15.057 1.00 97.25 90 ALA A C 1
ATOM 707 O O . ALA A 1 90 ? -13.033 -7.462 13.852 1.00 97.25 90 ALA A O 1
ATOM 708 N N . LEU A 1 91 ? -13.022 -6.049 15.601 1.00 97.94 91 LEU A N 1
ATOM 709 C CA . LEU A 1 91 ? -12.629 -4.869 14.827 1.00 97.94 91 LEU A CA 1
ATOM 710 C C . LEU A 1 91 ? -11.217 -5.010 14.246 1.00 97.94 91 LEU A C 1
ATOM 712 O O . LEU A 1 91 ? -11.030 -4.747 13.058 1.00 97.94 91 LEU A O 1
ATOM 716 N N . ASP A 1 92 ? -10.258 -5.505 15.031 1.00 97.31 92 ASP A N 1
ATOM 717 C CA . ASP A 1 92 ? -8.892 -5.756 14.555 1.00 97.31 92 ASP A CA 1
ATOM 718 C C . ASP A 1 92 ? -8.869 -6.781 13.409 1.00 97.31 92 ASP A C 1
ATOM 720 O O . ASP A 1 92 ? -8.193 -6.596 12.393 1.00 97.31 92 ASP A O 1
ATOM 724 N N . GLN A 1 93 ? -9.656 -7.855 13.534 1.00 97.44 93 GLN A N 1
ATOM 725 C CA . GLN A 1 93 ? -9.794 -8.858 12.478 1.00 97.44 93 GLN A CA 1
ATOM 726 C C . GLN A 1 93 ? -10.434 -8.283 11.211 1.00 97.44 93 GLN A C 1
ATOM 728 O O . GLN A 1 93 ? -9.982 -8.593 10.107 1.00 97.44 93 GLN A O 1
ATOM 733 N N . LEU A 1 94 ? -11.457 -7.436 11.348 1.00 97.19 94 LEU A N 1
ATOM 734 C CA . LEU A 1 94 ? -12.091 -6.771 10.210 1.00 97.19 94 LEU A CA 1
ATOM 735 C C . LEU A 1 94 ? -11.122 -5.830 9.493 1.00 97.19 94 LEU A C 1
ATOM 737 O O . LEU A 1 94 ? -11.069 -5.860 8.266 1.00 97.19 94 LEU A O 1
ATOM 741 N N . ALA A 1 95 ? -10.325 -5.054 10.228 1.00 95.81 95 ALA A N 1
ATOM 742 C CA . ALA A 1 95 ? -9.316 -4.177 9.640 1.00 95.81 95 ALA A CA 1
ATOM 743 C C . ALA A 1 95 ? -8.265 -4.975 8.848 1.00 95.81 95 ALA A C 1
ATOM 745 O O . ALA A 1 95 ? -7.926 -4.618 7.718 1.00 95.81 95 ALA A O 1
ATOM 746 N N . LEU A 1 96 ? -7.801 -6.104 9.394 1.00 96.06 96 LEU A N 1
ATOM 747 C CA . LEU A 1 96 ? -6.877 -7.002 8.700 1.00 96.06 96 LEU A CA 1
ATOM 748 C C . LEU A 1 96 ? -7.497 -7.590 7.424 1.00 96.06 96 LEU A C 1
ATOM 750 O O . LEU A 1 96 ? -6.856 -7.598 6.374 1.00 96.06 96 LEU A O 1
ATOM 754 N N . LEU A 1 97 ? -8.753 -8.041 7.483 1.00 95.81 97 LEU A N 1
ATOM 755 C CA . LEU A 1 97 ? -9.464 -8.562 6.313 1.00 95.81 97 LEU A CA 1
ATOM 756 C C . LEU A 1 97 ? -9.668 -7.488 5.241 1.00 95.81 97 LEU A C 1
ATOM 758 O O . LEU A 1 97 ? -9.426 -7.757 4.066 1.00 95.81 97 LEU A O 1
ATOM 762 N N . GLN A 1 98 ? -10.066 -6.276 5.628 1.00 95.44 98 GLN A N 1
ATOM 763 C CA . GLN A 1 98 ? -10.224 -5.153 4.703 1.00 95.44 98 GLN A CA 1
ATOM 764 C C . GLN A 1 98 ? -8.908 -4.811 3.998 1.00 95.44 98 GLN A C 1
ATOM 766 O O . GLN A 1 98 ? -8.896 -4.652 2.777 1.00 95.44 98 GLN A O 1
ATOM 771 N N . ASN A 1 99 ? -7.796 -4.767 4.738 1.00 93.00 99 ASN A N 1
ATOM 772 C CA . ASN A 1 99 ? -6.473 -4.522 4.165 1.00 93.00 99 ASN A CA 1
ATOM 773 C C . ASN A 1 99 ? -6.057 -5.629 3.189 1.00 93.00 99 ASN A C 1
ATOM 775 O O . ASN A 1 99 ? -5.576 -5.331 2.097 1.00 93.00 99 ASN A O 1
ATOM 779 N N . ASN A 1 100 ? -6.308 -6.894 3.534 1.00 94.31 100 ASN A N 1
ATOM 780 C CA . ASN A 1 100 ? -6.014 -8.025 2.654 1.00 94.31 100 ASN A CA 1
ATOM 781 C C . ASN A 1 100 ? -6.847 -7.986 1.368 1.00 94.31 100 ASN A C 1
ATOM 783 O O . ASN A 1 100 ? -6.313 -8.209 0.285 1.00 94.31 100 ASN A O 1
ATOM 787 N N . VAL A 1 101 ? -8.144 -7.677 1.468 1.00 95.88 101 VAL A N 1
ATOM 788 C CA . VAL A 1 101 ? -9.025 -7.546 0.297 1.00 95.88 101 VAL A CA 1
ATOM 789 C C . VAL A 1 101 ? -8.560 -6.399 -0.595 1.00 95.88 101 VAL A C 1
ATOM 791 O O . VAL A 1 101 ? -8.443 -6.588 -1.803 1.00 95.88 101 VAL A O 1
ATOM 794 N N . LYS A 1 102 ? -8.241 -5.234 -0.019 1.00 94.94 102 LYS A N 1
ATOM 795 C CA . LYS A 1 102 ? -7.712 -4.090 -0.773 1.00 94.94 102 LYS A CA 1
ATOM 796 C C . LYS A 1 102 ? -6.413 -4.450 -1.500 1.00 94.94 102 LYS A C 1
ATOM 798 O O . LYS A 1 102 ? -6.295 -4.174 -2.688 1.00 94.94 102 LYS A O 1
ATOM 803 N N . SER A 1 103 ? -5.481 -5.101 -0.805 1.00 92.25 103 SER A N 1
ATOM 804 C CA . SER A 1 103 ? -4.209 -5.558 -1.374 1.00 92.25 103 SER A CA 1
ATOM 805 C C . SER A 1 103 ? -4.426 -6.531 -2.542 1.00 92.25 103 SER A C 1
ATOM 807 O O . SER A 1 103 ? -3.887 -6.337 -3.628 1.00 92.25 103 SER A O 1
ATOM 809 N N . LEU A 1 104 ? -5.319 -7.512 -2.390 1.00 94.25 104 LEU A N 1
ATOM 810 C CA . LEU A 1 104 ? -5.638 -8.466 -3.456 1.00 94.25 104 LEU A CA 1
ATOM 811 C C . LEU A 1 104 ? -6.299 -7.801 -4.673 1.00 94.25 104 LEU A C 1
ATOM 813 O O . LEU A 1 104 ? -5.991 -8.152 -5.816 1.00 94.25 104 LEU A O 1
ATOM 817 N N . LEU A 1 105 ? -7.206 -6.847 -4.445 1.00 93.62 105 LEU A N 1
ATOM 818 C CA . LEU A 1 105 ? -7.854 -6.092 -5.519 1.00 93.62 105 LEU A CA 1
ATOM 819 C C . LEU A 1 105 ? -6.837 -5.252 -6.297 1.00 93.62 105 LEU A C 1
ATOM 821 O O . LEU A 1 105 ? -6.813 -5.331 -7.525 1.00 93.62 105 LEU A O 1
ATOM 825 N N . ASN A 1 106 ? -5.965 -4.525 -5.591 1.00 91.56 106 ASN A N 1
ATOM 826 C CA . ASN A 1 106 ? -4.871 -3.765 -6.197 1.00 91.56 106 ASN A CA 1
ATOM 827 C C . ASN A 1 106 ? -3.968 -4.679 -7.031 1.00 91.56 106 ASN A C 1
ATOM 829 O O . ASN A 1 106 ? -3.725 -4.400 -8.202 1.00 91.56 106 ASN A O 1
ATOM 833 N N . GLN A 1 107 ? -3.553 -5.814 -6.466 1.00 92.44 107 GLN A N 1
ATOM 834 C CA . GLN A 1 107 ? -2.704 -6.783 -7.155 1.00 92.44 107 GLN A CA 1
ATOM 835 C C . GLN A 1 107 ? -3.360 -7.291 -8.436 1.00 92.44 107 GLN A C 1
ATOM 837 O O . GLN A 1 107 ? -2.720 -7.344 -9.482 1.00 92.44 107 GLN A O 1
ATOM 842 N N . THR A 1 108 ? -4.636 -7.672 -8.364 1.00 91.44 108 THR A N 1
ATOM 843 C CA . THR A 1 108 ? -5.361 -8.208 -9.521 1.00 91.44 108 THR A CA 1
ATOM 844 C C . THR A 1 108 ? -5.458 -7.159 -10.624 1.00 91.44 108 THR A C 1
ATOM 846 O O . THR A 1 108 ? -5.166 -7.460 -11.778 1.00 91.44 108 THR A O 1
ATOM 849 N N . TYR A 1 109 ? -5.811 -5.923 -10.270 1.00 90.94 109 TYR A N 1
ATOM 850 C CA . TYR A 1 109 ? -5.900 -4.819 -11.221 1.00 90.94 109 TYR A CA 1
ATOM 851 C C . TYR A 1 109 ? -4.544 -4.515 -11.872 1.00 90.94 109 TYR A C 1
ATOM 853 O O . TYR A 1 109 ? -4.416 -4.550 -13.095 1.00 90.94 109 TYR A O 1
ATOM 861 N N . GLU A 1 110 ? -3.506 -4.293 -11.068 1.00 90.88 110 GLU A N 1
ATOM 862 C CA . GLU A 1 110 ? -2.190 -3.880 -11.559 1.00 90.88 110 GLU A CA 1
ATOM 863 C C . GLU A 1 110 ? -1.468 -4.978 -12.351 1.00 90.88 110 GLU A C 1
ATOM 865 O O . GLU A 1 110 ? -0.726 -4.676 -13.285 1.00 90.88 110 GLU A O 1
ATOM 870 N N . LEU A 1 111 ? -1.699 -6.260 -12.043 1.00 89.06 111 LEU A N 1
ATOM 871 C CA . LEU A 1 111 ? -1.142 -7.366 -12.830 1.00 89.06 111 LEU A CA 1
ATOM 872 C C . LEU A 1 111 ? -1.665 -7.376 -14.271 1.00 89.06 111 LEU A C 1
ATOM 874 O O . LEU A 1 111 ? -0.925 -7.763 -15.183 1.00 89.06 111 LEU A O 1
ATOM 878 N N . HIS A 1 112 ? -2.924 -6.974 -14.457 1.00 86.62 112 HIS A N 1
ATOM 879 C CA . HIS A 1 112 ? -3.548 -6.840 -15.769 1.00 86.62 112 HIS A CA 1
ATOM 880 C C . HIS A 1 112 ? -3.173 -5.524 -16.452 1.00 86.62 112 HIS A C 1
ATOM 882 O O . HIS A 1 112 ? -2.950 -5.515 -17.664 1.00 86.62 112 HIS A O 1
ATOM 888 N N . GLU A 1 113 ? -3.070 -4.438 -15.686 1.00 86.88 113 GLU A N 1
ATOM 889 C CA . GLU A 1 113 ? -2.847 -3.107 -16.246 1.00 86.88 113 GLU A CA 1
ATOM 890 C C . GLU A 1 113 ? -1.380 -2.839 -16.596 1.00 86.88 113 GLU A C 1
ATOM 892 O O . GLU A 1 113 ? -1.111 -2.143 -17.572 1.00 86.88 113 GLU A O 1
ATOM 897 N N . TYR A 1 114 ? -0.423 -3.462 -15.899 1.00 87.25 114 TYR A N 1
ATOM 898 C CA . TYR A 1 114 ? 1.014 -3.243 -16.107 1.00 87.25 114 TYR A CA 1
ATOM 899 C C . TYR A 1 114 ? 1.737 -4.495 -16.636 1.00 87.25 114 TYR A C 1
ATOM 901 O O . TYR A 1 114 ? 2.527 -5.122 -15.919 1.00 87.25 114 TYR A O 1
ATOM 909 N N . PRO A 1 115 ? 1.501 -4.891 -17.907 1.00 86.56 115 PRO A N 1
ATOM 910 C CA . PRO A 1 115 ? 2.111 -6.081 -18.485 1.00 86.56 115 PRO A CA 1
ATOM 911 C C . PRO A 1 115 ? 3.613 -5.935 -18.804 1.00 86.56 115 PRO A C 1
ATOM 913 O O . PRO A 1 115 ? 4.294 -6.952 -18.958 1.00 86.56 115 PRO A O 1
ATOM 916 N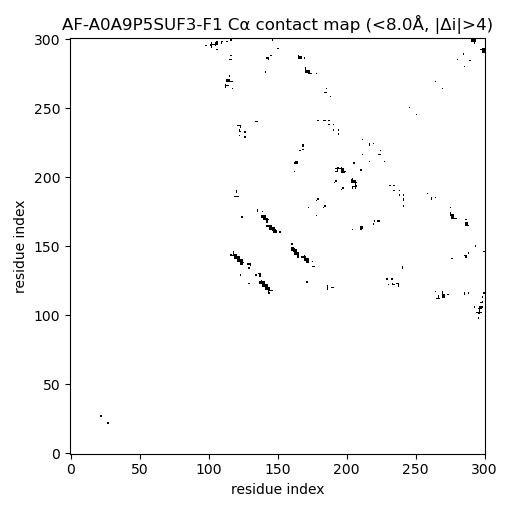 N . ILE A 1 116 ? 4.134 -4.707 -18.836 1.00 90.44 116 ILE A N 1
ATOM 917 C CA . ILE A 1 116 ? 5.527 -4.327 -19.130 1.00 90.44 116 ILE A CA 1
ATOM 918 C C . ILE A 1 116 ? 6.071 -3.427 -17.999 1.00 90.44 116 ILE A C 1
ATOM 920 O O . ILE A 1 116 ? 5.265 -2.761 -17.336 1.00 90.44 116 ILE A O 1
ATOM 924 N N . PRO A 1 117 ? 7.397 -3.378 -17.743 1.00 92.88 117 PRO A N 1
ATOM 925 C CA . PRO A 1 117 ? 7.955 -2.444 -16.773 1.00 92.88 117 PRO A CA 1
ATOM 926 C C . PRO A 1 117 ? 7.634 -0.989 -17.122 1.00 92.88 117 PRO A C 1
ATOM 928 O O . PRO A 1 117 ? 7.844 -0.538 -18.248 1.00 92.88 117 PRO A O 1
ATOM 931 N N . ARG A 1 118 ? 7.135 -0.247 -16.129 1.00 91.75 118 ARG A N 1
ATOM 932 C CA . ARG A 1 118 ? 6.691 1.146 -16.292 1.00 91.75 118 ARG A CA 1
ATOM 933 C C . ARG A 1 118 ? 7.800 2.180 -16.160 1.00 91.75 118 ARG A C 1
ATOM 935 O O . ARG A 1 118 ? 7.581 3.330 -16.518 1.00 91.75 118 ARG A O 1
ATOM 942 N N . LEU A 1 119 ? 8.952 1.804 -15.601 1.00 92.19 119 LEU A N 1
ATOM 943 C CA . LEU A 1 119 ? 10.102 2.691 -15.469 1.00 92.19 119 LEU A CA 1
ATOM 944 C C . LEU A 1 119 ? 11.126 2.382 -16.550 1.00 92.19 119 LEU A C 1
ATOM 946 O O . LEU A 1 119 ? 11.692 1.287 -16.595 1.00 92.19 119 LEU A O 1
ATOM 950 N N . PHE A 1 120 ? 11.386 3.367 -17.401 1.00 94.00 120 PHE A N 1
ATOM 951 C CA . PHE A 1 120 ? 12.396 3.258 -18.438 1.00 94.00 120 PHE A CA 1
ATOM 952 C C . PHE A 1 120 ? 13.026 4.607 -18.770 1.00 94.00 120 PHE A C 1
ATOM 954 O O . PHE A 1 120 ? 12.466 5.672 -18.525 1.00 94.00 120 PHE A O 1
ATOM 961 N N . ILE A 1 121 ? 14.210 4.536 -19.366 1.00 92.56 121 ILE A N 1
ATOM 962 C CA . ILE A 1 121 ? 14.930 5.663 -19.948 1.00 92.56 121 ILE A CA 1
ATOM 963 C C . ILE A 1 121 ? 15.280 5.354 -21.393 1.00 92.56 121 ILE A C 1
ATOM 965 O O . ILE A 1 121 ? 15.338 4.195 -21.803 1.00 92.56 121 ILE A O 1
ATOM 969 N N . VAL A 1 122 ? 15.566 6.397 -22.162 1.00 93.06 122 VAL A N 1
ATOM 970 C CA . VAL A 1 122 ? 16.064 6.259 -23.528 1.00 93.06 122 VAL A CA 1
ATOM 971 C C . VAL A 1 122 ? 17.418 6.923 -23.631 1.00 93.06 122 VAL A C 1
ATOM 973 O O . VAL A 1 122 ? 17.607 8.037 -23.150 1.00 93.06 122 VAL A O 1
ATOM 976 N N . LEU A 1 123 ? 18.361 6.214 -24.244 1.00 90.31 123 LEU A N 1
ATOM 977 C CA . LEU A 1 123 ? 19.719 6.687 -24.468 1.00 90.31 123 LEU A CA 1
ATOM 978 C C . LEU A 1 123 ? 20.125 6.432 -25.928 1.00 90.31 123 LEU A C 1
ATOM 980 O O . LEU A 1 123 ? 19.607 5.501 -26.559 1.00 90.31 123 LEU A O 1
ATOM 984 N N . PRO A 1 124 ? 21.057 7.222 -26.483 1.00 89.00 124 PRO A N 1
ATOM 985 C CA . PRO A 1 124 ? 21.622 6.959 -27.800 1.00 89.00 124 PRO A CA 1
ATOM 986 C C . PRO A 1 124 ? 22.279 5.574 -27.828 1.00 89.00 124 PRO A C 1
ATOM 988 O O . PRO A 1 124 ? 22.968 5.179 -26.887 1.00 89.00 124 PRO A O 1
ATOM 991 N N . ALA A 1 125 ? 22.067 4.819 -28.906 1.00 87.00 125 ALA A N 1
ATOM 992 C CA . ALA A 1 125 ? 22.650 3.486 -29.053 1.00 87.00 125 ALA A CA 1
ATOM 993 C C . ALA A 1 125 ? 24.174 3.552 -29.249 1.00 87.00 125 ALA A C 1
ATOM 995 O O . ALA A 1 125 ? 24.890 2.626 -28.873 1.00 87.00 125 ALA A O 1
ATOM 996 N N . ASP A 1 126 ? 24.648 4.647 -29.842 1.00 81.12 126 ASP A N 1
ATOM 997 C CA . ASP A 1 126 ? 26.054 4.960 -30.048 1.00 81.12 126 ASP A CA 1
ATOM 998 C C . ASP A 1 126 ? 26.249 6.474 -29.899 1.00 81.12 126 ASP A C 1
ATOM 1000 O O . ASP A 1 126 ? 25.702 7.262 -30.669 1.00 81.12 126 ASP A O 1
ATOM 1004 N N . SER A 1 127 ? 27.012 6.881 -28.885 1.00 70.19 127 SER A N 1
ATOM 1005 C CA . SER A 1 127 ? 27.333 8.288 -28.636 1.00 70.19 127 SER A CA 1
ATOM 1006 C C . SER A 1 127 ? 28.395 8.832 -29.595 1.00 70.19 127 SER A C 1
ATOM 1008 O O . SER A 1 127 ? 28.493 10.045 -29.767 1.00 70.19 127 SER A O 1
ATOM 1010 N N . SER A 1 128 ? 29.189 7.963 -30.231 1.00 75.00 128 SER A N 1
ATOM 1011 C CA . SER A 1 128 ? 30.298 8.365 -31.103 1.00 75.00 128 SER A CA 1
ATOM 1012 C C . SER A 1 128 ? 29.849 8.780 -32.506 1.00 75.00 128 SER A C 1
ATOM 1014 O O . SER A 1 128 ? 30.514 9.588 -33.150 1.00 75.00 128 SER A O 1
ATOM 1016 N N . SER A 1 129 ? 28.700 8.275 -32.961 1.00 77.75 129 SER A N 1
ATOM 1017 C CA . SER A 1 129 ? 28.103 8.581 -34.268 1.00 77.75 129 SER A CA 1
ATOM 1018 C C . SER A 1 129 ? 26.912 9.542 -34.184 1.00 77.75 129 SER A C 1
ATOM 1020 O O . SER A 1 129 ? 26.112 9.626 -35.116 1.00 77.75 129 SER A O 1
ATOM 1022 N N . TRP A 1 130 ? 26.803 10.289 -33.080 1.00 80.88 130 TRP A N 1
ATOM 1023 C CA . TRP A 1 130 ? 25.718 11.239 -32.855 1.00 80.88 130 TRP A CA 1
ATOM 1024 C C . TRP A 1 130 ? 25.710 12.358 -33.903 1.00 80.88 130 TRP A C 1
ATOM 1026 O O . TRP A 1 130 ? 26.656 13.140 -34.012 1.00 80.88 130 TRP A O 1
ATOM 1036 N N . ASN A 1 131 ? 24.612 12.466 -34.648 1.00 82.12 131 ASN A N 1
ATOM 1037 C CA . ASN A 1 131 ? 24.369 13.546 -35.591 1.00 82.12 131 ASN A CA 1
ATOM 1038 C C . ASN A 1 131 ? 23.530 14.654 -34.925 1.00 82.12 131 ASN A C 1
ATOM 1040 O O . ASN A 1 131 ? 22.318 14.472 -34.765 1.00 82.12 131 ASN A O 1
ATOM 1044 N N . PRO A 1 132 ? 24.124 15.809 -34.572 1.00 78.38 132 PRO A N 1
ATOM 1045 C CA . PRO A 1 132 ? 23.389 16.906 -33.947 1.00 78.38 132 PRO A CA 1
ATOM 1046 C C . PRO A 1 132 ?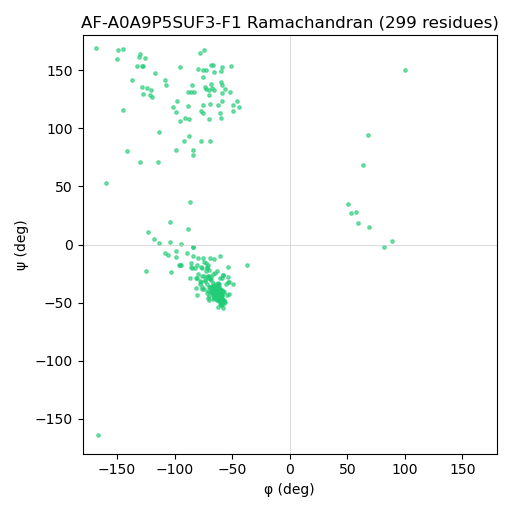 22.446 17.629 -34.921 1.00 78.38 132 PRO A C 1
ATOM 1048 O O . PRO A 1 132 ? 21.506 18.274 -34.478 1.00 78.38 132 PRO A O 1
ATOM 1051 N N . MET A 1 133 ? 22.668 17.517 -36.237 1.00 78.25 133 MET A N 1
ATOM 1052 C CA . MET A 1 133 ? 21.857 18.207 -37.251 1.00 78.25 133 MET A CA 1
ATOM 1053 C C . MET A 1 133 ? 20.561 17.461 -37.582 1.00 78.25 133 MET A C 1
ATOM 1055 O O . MET A 1 133 ? 19.632 18.048 -38.127 1.00 78.25 133 MET A O 1
ATOM 1059 N N . ASN A 1 134 ? 20.496 16.160 -37.291 1.00 81.19 134 ASN A N 1
ATOM 1060 C CA . ASN A 1 134 ? 19.290 15.358 -37.464 1.00 81.19 134 ASN A CA 1
ATOM 1061 C C . ASN A 1 134 ? 19.165 14.378 -36.302 1.00 81.19 134 ASN A C 1
ATOM 1063 O O . ASN A 1 134 ? 19.532 13.205 -36.399 1.00 81.19 134 ASN A O 1
ATOM 1067 N N . ILE A 1 135 ? 18.668 14.902 -35.185 1.00 79.00 135 ILE A N 1
ATOM 1068 C CA . ILE A 1 135 ? 18.724 14.209 -33.905 1.00 79.00 135 ILE A CA 1
ATOM 1069 C C . ILE A 1 135 ? 17.886 12.921 -33.922 1.00 79.00 135 ILE A C 1
ATOM 1071 O O . ILE A 1 135 ? 18.325 11.886 -33.423 1.00 79.00 135 ILE A O 1
ATOM 1075 N N . LEU A 1 136 ? 16.722 12.951 -34.576 1.00 83.00 136 LEU A N 1
ATOM 1076 C CA . LEU A 1 136 ? 15.816 11.803 -34.697 1.00 83.00 136 LEU A CA 1
ATOM 1077 C C . LEU A 1 136 ? 16.297 10.735 -35.695 1.00 83.00 136 LEU A C 1
ATOM 1079 O O . LEU A 1 136 ? 15.749 9.634 -35.704 1.00 83.00 136 LEU A O 1
ATOM 1083 N N . ALA A 1 137 ? 17.312 11.026 -36.519 1.00 85.62 137 ALA A N 1
ATOM 1084 C CA . ALA A 1 137 ? 17.962 10.021 -37.363 1.00 85.62 137 ALA A CA 1
ATOM 1085 C C . ALA A 1 137 ? 18.985 9.166 -36.597 1.00 85.62 137 ALA A C 1
ATOM 1087 O O . ALA A 1 137 ? 19.448 8.148 -37.121 1.00 85.62 137 ALA A O 1
ATOM 1088 N N . ASN A 1 138 ? 19.340 9.558 -35.369 1.00 87.56 138 ASN A N 1
ATOM 1089 C CA . ASN A 1 138 ? 20.185 8.744 -34.507 1.00 87.56 138 ASN A CA 1
ATOM 1090 C C . ASN A 1 138 ? 19.445 7.479 -34.055 1.00 87.56 138 ASN A C 1
ATOM 1092 O O . ASN A 1 138 ? 18.217 7.418 -33.989 1.00 87.56 138 ASN A O 1
ATOM 1096 N N . LYS A 1 139 ? 20.213 6.439 -33.725 1.00 91.00 139 LYS A N 1
ATOM 1097 C CA . LYS A 1 139 ? 19.655 5.214 -33.148 1.00 91.00 139 LYS A CA 1
ATOM 1098 C C . LYS A 1 139 ? 19.480 5.401 -31.651 1.00 91.00 139 LYS A C 1
ATOM 1100 O O . LYS A 1 139 ? 20.428 5.782 -30.968 1.00 91.00 139 LYS A O 1
ATOM 1105 N N . PHE A 1 140 ? 18.305 5.053 -31.147 1.00 91.38 140 PHE A N 1
ATOM 1106 C CA . PHE A 1 140 ? 17.980 5.116 -29.728 1.00 91.38 140 PHE A CA 1
ATOM 1107 C C . PHE A 1 140 ? 17.678 3.728 -29.183 1.00 91.38 140 PHE A C 1
ATOM 1109 O O . PHE A 1 140 ? 17.131 2.871 -29.886 1.00 91.38 140 PHE A O 1
ATOM 1116 N N . ARG A 1 141 ? 18.029 3.529 -27.913 1.00 93.19 141 ARG A N 1
ATOM 1117 C CA . ARG A 1 141 ? 17.693 2.331 -27.157 1.00 93.19 141 ARG A CA 1
ATOM 1118 C C . ARG A 1 141 ? 16.945 2.680 -25.888 1.00 93.19 141 ARG A C 1
ATOM 1120 O O . ARG A 1 141 ? 17.357 3.573 -25.150 1.00 93.19 141 ARG A O 1
ATOM 1127 N N . LEU A 1 142 ? 15.883 1.928 -25.636 1.00 94.19 142 LEU A N 1
ATOM 1128 C CA . LEU A 1 142 ? 15.155 1.950 -24.381 1.00 94.19 142 LEU A CA 1
ATOM 1129 C C . LEU A 1 142 ? 15.821 1.014 -23.376 1.00 94.19 142 LEU A C 1
ATOM 1131 O O . LEU A 1 142 ? 16.183 -0.121 -23.710 1.00 94.19 142 LEU A O 1
ATOM 1135 N N . TYR A 1 143 ? 15.935 1.489 -22.138 1.00 91.94 143 TYR A N 1
ATOM 1136 C CA . TYR A 1 143 ? 16.372 0.696 -21.007 1.00 91.94 143 TYR A CA 1
ATOM 1137 C C . TYR A 1 143 ? 15.405 0.760 -19.839 1.00 91.94 143 TYR A C 1
ATOM 1139 O O . TYR A 1 143 ? 15.035 1.844 -19.404 1.00 91.94 143 TYR A O 1
ATOM 1147 N N . PHE A 1 144 ? 15.025 -0.405 -19.323 1.00 93.25 144 PHE A N 1
ATOM 1148 C CA . PHE A 1 144 ? 14.161 -0.521 -18.158 1.00 93.25 144 PHE A CA 1
ATOM 1149 C C . PHE A 1 144 ? 14.946 -0.314 -16.862 1.00 93.25 144 PHE A C 1
ATOM 1151 O O . PHE A 1 144 ? 16.141 -0.615 -16.769 1.00 93.25 144 PHE A O 1
ATOM 1158 N N . LEU A 1 145 ? 14.251 0.185 -15.845 1.00 90.81 145 LEU A N 1
ATOM 1159 C CA . LEU A 1 145 ? 14.763 0.339 -14.489 1.00 90.81 145 LEU A CA 1
ATOM 1160 C C . LEU A 1 145 ? 14.101 -0.708 -13.575 1.00 90.81 145 LEU A C 1
ATOM 1162 O O . LEU A 1 145 ? 12.893 -0.908 -13.669 1.00 90.81 145 LEU A O 1
ATOM 1166 N N . CYS A 1 146 ? 14.871 -1.353 -12.690 1.00 90.38 146 CYS A N 1
ATOM 1167 C CA . CYS A 1 146 ? 14.317 -2.103 -11.556 1.00 90.38 146 CYS A CA 1
ATOM 1168 C C . CYS A 1 146 ? 13.668 -1.119 -10.586 1.00 90.38 146 CYS A C 1
ATOM 1170 O O . CYS A 1 146 ? 14.310 -0.142 -10.207 1.00 90.38 146 CYS A O 1
ATOM 1172 N N . GLU A 1 147 ? 12.467 -1.420 -10.102 1.00 90.88 147 GLU A N 1
ATOM 1173 C CA . GLU A 1 147 ? 11.792 -0.732 -8.997 1.00 90.88 147 GLU A CA 1
ATOM 1174 C C . GLU A 1 147 ? 12.195 -1.304 -7.629 1.00 90.88 147 GLU A C 1
ATOM 1176 O O . GLU A 1 147 ? 11.384 -1.396 -6.711 1.00 90.88 147 GLU A O 1
ATOM 1181 N N . CYS A 1 148 ? 13.457 -1.689 -7.475 1.00 87.81 148 CYS A N 1
ATOM 1182 C CA . CYS A 1 148 ? 13.992 -2.252 -6.246 1.00 87.81 148 CYS A CA 1
ATOM 1183 C C . CYS A 1 148 ? 13.836 -1.254 -5.071 1.00 87.81 148 CYS A C 1
ATOM 1185 O O . CYS A 1 148 ? 14.014 -0.043 -5.224 1.00 87.81 148 CYS A O 1
ATOM 1187 N N . GLY A 1 149 ? 13.488 -1.751 -3.882 1.00 86.31 149 GLY A N 1
ATOM 1188 C CA . GLY A 1 149 ? 13.131 -0.919 -2.728 1.00 86.31 149 GLY A CA 1
ATOM 1189 C C . GLY A 1 149 ? 13.098 -1.699 -1.414 1.00 86.31 149 GLY A C 1
ATOM 1190 O O . GLY A 1 149 ? 13.565 -2.832 -1.334 1.00 86.31 149 GLY A O 1
ATOM 1191 N N . GLU A 1 150 ? 12.480 -1.146 -0.367 1.00 85.12 150 GLU A N 1
ATOM 1192 C CA . GLU A 1 150 ? 12.378 -1.859 0.922 1.00 85.12 150 GLU A CA 1
ATOM 1193 C C . GLU A 1 150 ? 11.656 -3.216 0.778 1.00 85.12 150 GLU A C 1
ATOM 1195 O O . GLU A 1 150 ? 11.990 -4.175 1.466 1.00 85.12 150 GLU A O 1
ATOM 1200 N N . HIS A 1 151 ? 10.739 -3.342 -0.188 1.00 83.19 151 HIS A N 1
ATOM 1201 C CA . HIS A 1 151 ? 10.017 -4.584 -0.481 1.00 83.19 151 HIS A CA 1
ATOM 1202 C C . HIS A 1 151 ? 10.881 -5.689 -1.119 1.00 83.19 151 HIS A C 1
ATOM 1204 O O . HIS A 1 151 ? 10.482 -6.851 -1.095 1.00 83.19 151 HIS A O 1
ATOM 1210 N N . THR A 1 152 ? 12.054 -5.367 -1.678 1.00 85.00 152 THR A N 1
ATOM 1211 C CA . THR A 1 152 ? 13.009 -6.359 -2.214 1.00 85.00 152 THR A CA 1
ATOM 1212 C C . THR A 1 152 ? 14.139 -6.678 -1.235 1.00 85.00 152 THR A C 1
ATOM 1214 O O . THR A 1 152 ? 14.952 -7.574 -1.479 1.00 85.00 152 THR A O 1
ATOM 1217 N N . LYS A 1 153 ? 14.204 -5.966 -0.108 1.00 87.31 153 LYS A N 1
ATOM 1218 C CA . LYS A 1 153 ? 15.292 -6.074 0.855 1.00 87.31 153 LYS A CA 1
ATOM 1219 C C . LYS A 1 153 ? 15.172 -7.353 1.673 1.00 87.31 153 LYS A C 1
ATOM 1221 O O . LYS A 1 153 ? 14.275 -7.518 2.493 1.00 87.31 153 LYS A O 1
ATOM 1226 N N . SER A 1 154 ? 16.122 -8.266 1.486 1.00 83.50 154 SER A N 1
ATOM 1227 C CA . SER A 1 154 ? 16.259 -9.413 2.383 1.00 83.50 154 SER A CA 1
ATOM 1228 C C . SER A 1 154 ? 16.891 -8.980 3.709 1.00 83.50 154 SER A C 1
ATOM 1230 O O . SER A 1 154 ? 17.717 -8.066 3.744 1.00 83.50 154 SER A O 1
ATOM 1232 N N . THR A 1 155 ? 16.550 -9.671 4.801 1.00 80.31 155 THR A N 1
ATOM 1233 C CA . THR A 1 155 ? 16.950 -9.342 6.186 1.00 80.31 155 THR A CA 1
ATOM 1234 C C . THR A 1 155 ? 18.467 -9.183 6.385 1.00 80.31 155 THR A C 1
ATOM 1236 O O . THR A 1 155 ? 18.891 -8.539 7.336 1.00 80.31 155 THR A O 1
ATOM 1239 N N . ASN A 1 156 ? 19.288 -9.719 5.474 1.00 79.88 156 ASN A N 1
ATOM 1240 C CA . ASN A 1 156 ? 20.753 -9.697 5.544 1.00 79.88 156 ASN A CA 1
ATOM 1241 C C . ASN A 1 156 ? 21.430 -9.054 4.316 1.00 79.88 156 ASN A C 1
ATOM 1243 O O . ASN A 1 156 ? 22.647 -9.177 4.153 1.00 79.88 156 ASN A O 1
ATOM 1247 N N . SER A 1 157 ? 20.680 -8.398 3.424 1.00 78.88 157 SER A N 1
ATOM 1248 C CA . SER A 1 157 ? 21.268 -7.765 2.240 1.00 78.88 157 SER A CA 1
ATOM 1249 C C . SER A 1 157 ? 21.993 -6.474 2.609 1.00 78.88 157 SER A C 1
ATOM 1251 O O . SER A 1 157 ? 21.376 -5.514 3.061 1.00 78.88 157 SER A O 1
ATOM 1253 N N . LYS A 1 158 ? 23.299 -6.426 2.335 1.00 76.00 158 LYS A N 1
ATOM 1254 C CA . LYS A 1 158 ? 24.081 -5.178 2.319 1.00 76.00 158 LYS A CA 1
ATOM 1255 C C . LYS A 1 158 ? 23.980 -4.429 0.988 1.00 76.00 158 LYS A C 1
ATOM 1257 O O . LYS A 1 158 ? 24.447 -3.300 0.903 1.00 76.00 158 LYS A O 1
ATOM 1262 N N . ILE A 1 159 ? 23.398 -5.063 -0.031 1.00 70.38 159 ILE A N 1
ATOM 1263 C CA . ILE A 1 159 ? 23.209 -4.463 -1.351 1.00 70.38 159 ILE A CA 1
ATOM 1264 C C . ILE A 1 159 ? 22.139 -3.374 -1.219 1.00 70.38 159 ILE A C 1
ATOM 1266 O O . ILE A 1 159 ? 21.073 -3.666 -0.662 1.00 70.38 159 ILE A O 1
ATOM 1270 N N . PRO A 1 160 ? 22.399 -2.146 -1.692 1.00 69.94 160 PRO A N 1
ATOM 1271 C CA . PRO A 1 160 ? 21.402 -1.086 -1.734 1.00 69.94 160 PRO A CA 1
ATOM 1272 C C . PRO A 1 160 ? 20.181 -1.501 -2.570 1.00 69.94 160 PRO A C 1
ATOM 1274 O O . PRO A 1 160 ? 20.314 -1.826 -3.745 1.00 69.94 160 PRO A O 1
ATOM 1277 N N . HIS A 1 161 ? 18.984 -1.453 -1.982 1.00 79.19 161 HIS A N 1
ATOM 1278 C CA . HIS A 1 161 ? 17.716 -1.711 -2.680 1.00 79.19 161 HIS A CA 1
ATOM 1279 C C . HIS A 1 161 ? 17.058 -0.384 -3.048 1.00 79.19 161 HIS A C 1
ATOM 1281 O O . HIS A 1 161 ? 16.218 0.126 -2.313 1.00 79.19 161 HIS A O 1
ATOM 1287 N N . HIS A 1 162 ? 17.509 0.206 -4.148 1.00 83.12 162 HIS A N 1
ATOM 1288 C CA . HIS A 1 162 ? 16.943 1.421 -4.730 1.00 83.12 162 HIS A CA 1
ATOM 1289 C C . HIS A 1 162 ? 16.688 1.195 -6.222 1.00 83.12 162 HIS A C 1
ATOM 1291 O O . HIS A 1 162 ? 17.225 0.243 -6.793 1.00 83.12 162 HIS A O 1
ATOM 1297 N N . ILE A 1 163 ? 15.883 2.062 -6.846 1.00 85.75 163 ILE A N 1
ATOM 1298 C CA . ILE A 1 163 ? 15.622 2.011 -8.293 1.00 85.75 163 ILE A CA 1
ATOM 1299 C C . ILE A 1 163 ? 16.961 1.970 -9.023 1.00 85.75 163 ILE A C 1
ATOM 1301 O O . ILE A 1 163 ? 17.788 2.794 -8.692 1.00 85.75 163 ILE A O 1
ATOM 1305 N N . HIS A 1 164 ? 17.199 1.079 -9.986 1.00 84.38 164 HIS A N 1
ATOM 1306 C CA . HIS A 1 164 ? 18.479 1.016 -10.714 1.00 84.38 164 HIS A CA 1
ATOM 1307 C C . HIS A 1 164 ? 18.297 0.528 -12.151 1.00 84.38 164 HIS A C 1
ATOM 1309 O O . HIS A 1 164 ? 17.254 -0.016 -12.495 1.00 84.38 164 HIS A O 1
ATOM 1315 N N . LEU A 1 165 ? 19.313 0.664 -13.007 1.00 87.00 165 LEU A N 1
ATOM 1316 C CA . LEU A 1 165 ? 19.227 0.147 -14.376 1.00 87.00 165 LEU A CA 1
ATOM 1317 C C . LEU A 1 165 ? 19.138 -1.386 -14.369 1.00 87.00 165 LEU A C 1
ATOM 1319 O O . LEU A 1 165 ? 19.897 -2.064 -13.668 1.00 87.00 165 LEU A O 1
ATOM 1323 N N . ALA A 1 166 ? 18.208 -1.942 -15.138 1.00 88.00 166 ALA A N 1
ATOM 1324 C CA . ALA A 1 166 ? 18.081 -3.381 -15.295 1.00 88.00 166 ALA A CA 1
ATOM 1325 C C . ALA A 1 166 ? 19.225 -3.942 -16.163 1.00 88.00 166 ALA A C 1
ATOM 1327 O O . ALA A 1 166 ? 19.786 -3.263 -17.027 1.00 88.00 166 ALA A O 1
ATOM 1328 N N . LYS A 1 167 ? 19.616 -5.200 -15.928 1.00 85.19 167 LYS A N 1
ATOM 1329 C CA . LYS A 1 167 ? 20.786 -5.806 -16.588 1.00 85.19 167 LYS A CA 1
ATOM 1330 C C . LYS A 1 167 ? 20.420 -6.366 -17.960 1.00 85.19 167 LYS A C 1
ATOM 1332 O O . LYS A 1 167 ? 20.304 -7.580 -18.114 1.00 85.19 167 LYS A O 1
ATOM 1337 N N . HIS A 1 168 ? 20.271 -5.504 -18.959 1.00 84.50 168 HIS A N 1
ATOM 1338 C CA . HIS A 1 168 ? 19.976 -5.910 -20.336 1.00 84.50 168 HIS A CA 1
ATOM 1339 C C . HIS A 1 168 ? 20.665 -4.993 -21.372 1.00 84.50 168 HIS A C 1
ATOM 1341 O O . HIS A 1 168 ? 21.173 -3.925 -21.039 1.00 84.50 168 HIS A O 1
ATOM 1347 N N . GLU A 1 169 ? 20.680 -5.387 -22.651 1.00 85.50 169 GLU A N 1
ATOM 1348 C CA . GLU A 1 169 ? 21.402 -4.655 -23.718 1.00 85.50 169 GLU A CA 1
ATOM 1349 C C . GLU A 1 169 ? 20.670 -3.432 -24.286 1.00 85.50 169 GLU A C 1
ATOM 1351 O O . GLU A 1 169 ? 21.273 -2.591 -24.959 1.00 85.50 169 GLU A O 1
ATOM 1356 N N . GLY A 1 170 ? 19.365 -3.365 -24.043 1.00 89.38 170 GLY A N 1
ATOM 1357 C CA . GLY A 1 170 ? 18.497 -2.282 -24.483 1.00 89.38 170 GLY A CA 1
ATOM 1358 C C . GLY A 1 170 ? 17.711 -2.659 -25.731 1.00 89.38 170 GLY A C 1
ATOM 1359 O O . GLY A 1 170 ? 18.154 -3.453 -26.574 1.00 89.38 170 GLY A O 1
ATOM 1360 N N . TYR A 1 171 ? 16.527 -2.075 -25.842 1.00 92.38 171 TYR A N 1
ATOM 1361 C CA . TYR A 1 171 ? 15.588 -2.329 -26.927 1.00 92.38 171 TYR A CA 1
ATOM 1362 C C . TYR A 1 171 ? 15.732 -1.243 -27.977 1.00 92.38 171 TYR A C 1
ATOM 1364 O O . TYR A 1 171 ? 15.616 -0.063 -27.661 1.00 92.38 171 TYR A O 1
ATOM 1372 N N . ASP A 1 172 ? 16.014 -1.629 -29.220 1.00 93.38 172 ASP A N 1
ATOM 1373 C CA . ASP A 1 172 ? 16.105 -0.657 -30.308 1.00 93.38 172 ASP A CA 1
ATOM 1374 C C . ASP A 1 172 ? 14.701 -0.112 -30.613 1.00 93.38 172 ASP A C 1
ATOM 1376 O O . ASP A 1 172 ? 13.748 -0.883 -30.744 1.00 93.38 172 ASP A O 1
ATOM 1380 N N . ILE A 1 173 ? 14.583 1.210 -30.733 1.00 94.69 173 ILE A N 1
ATOM 1381 C CA . ILE A 1 173 ? 13.306 1.881 -31.003 1.00 94.69 173 ILE A CA 1
ATOM 1382 C C . ILE A 1 173 ? 13.098 1.958 -32.518 1.00 94.69 173 ILE A C 1
ATOM 1384 O O . ILE A 1 173 ? 13.903 2.548 -33.237 1.00 94.69 173 ILE A O 1
ATOM 1388 N N . THR A 1 174 ? 12.021 1.348 -33.016 1.00 93.94 174 THR A N 1
ATOM 1389 C CA . THR A 1 174 ? 11.762 1.206 -34.462 1.00 93.94 174 THR A CA 1
ATOM 1390 C C . THR A 1 174 ? 11.240 2.482 -35.116 1.00 93.94 174 THR A C 1
ATOM 1392 O O . THR A 1 174 ? 11.546 2.740 -36.280 1.00 93.94 174 THR A O 1
ATOM 1395 N N . ARG A 1 175 ? 10.475 3.291 -34.372 1.00 93.88 175 ARG A N 1
ATOM 1396 C CA . ARG A 1 175 ? 9.833 4.525 -34.856 1.00 93.88 175 ARG A CA 1
ATOM 1397 C C . ARG A 1 175 ? 10.128 5.697 -33.906 1.00 93.88 175 ARG A C 1
ATOM 1399 O O . ARG A 1 175 ? 9.230 6.137 -33.191 1.00 93.88 175 ARG A O 1
ATOM 1406 N N . PRO A 1 176 ? 11.379 6.206 -33.862 1.00 92.00 176 PRO A N 1
ATOM 1407 C CA . PRO A 1 176 ? 11.801 7.179 -32.851 1.00 92.00 176 PRO A CA 1
ATOM 1408 C C . PRO A 1 176 ? 10.963 8.459 -32.825 1.00 92.00 176 PRO A C 1
ATOM 1410 O O . PRO A 1 176 ? 10.628 8.932 -31.748 1.00 92.00 176 PRO A O 1
ATOM 1413 N N . LYS A 1 177 ? 10.574 8.999 -33.988 1.00 90.81 177 LYS A N 1
ATOM 1414 C CA . LYS A 1 177 ? 9.777 10.235 -34.063 1.00 90.81 177 LYS A CA 1
ATOM 1415 C C . LYS A 1 177 ? 8.427 10.099 -33.349 1.00 90.81 177 LYS A C 1
ATOM 1417 O O . LYS A 1 177 ? 8.094 10.921 -32.507 1.00 90.81 177 LYS A O 1
ATOM 1422 N N . GLU A 1 178 ? 7.672 9.055 -33.675 1.00 93.44 178 GLU A N 1
ATOM 1423 C CA . GLU A 1 178 ? 6.359 8.775 -33.073 1.00 93.44 178 GLU A CA 1
ATOM 1424 C C . GLU A 1 178 ? 6.493 8.429 -31.589 1.00 93.44 178 GLU A C 1
ATOM 1426 O O . GLU A 1 178 ? 5.711 8.886 -30.764 1.00 93.44 178 GLU A O 1
ATOM 1431 N N . PHE A 1 179 ? 7.535 7.673 -31.247 1.00 94.12 179 PHE A N 1
ATOM 1432 C CA . PHE A 1 179 ? 7.840 7.320 -29.872 1.00 94.12 179 PHE A CA 1
ATOM 1433 C C . PHE A 1 179 ? 8.131 8.556 -29.006 1.00 94.12 179 PHE A C 1
ATOM 1435 O O . PHE A 1 179 ? 7.574 8.681 -27.922 1.00 94.12 179 PHE A O 1
ATOM 1442 N N . PHE A 1 180 ? 8.973 9.489 -29.465 1.00 91.19 180 PHE A N 1
ATOM 1443 C CA . PHE A 1 180 ? 9.268 10.713 -28.712 1.00 91.19 180 PHE A CA 1
ATOM 1444 C C . PHE A 1 180 ? 8.095 11.692 -28.696 1.00 91.19 180 PHE A C 1
ATOM 1446 O O . PHE A 1 180 ? 7.950 12.422 -27.724 1.00 91.19 180 PHE A O 1
ATOM 1453 N N . HIS A 1 181 ? 7.233 11.679 -29.712 1.00 89.69 181 HIS A N 1
ATOM 1454 C CA . HIS A 1 181 ? 5.978 12.422 -29.651 1.00 89.69 181 HIS A CA 1
ATOM 1455 C C . HIS A 1 181 ? 5.065 11.887 -28.533 1.00 89.69 181 HIS A C 1
ATOM 1457 O O . HIS A 1 181 ? 4.493 12.671 -27.787 1.00 89.69 181 HIS A O 1
ATOM 1463 N N . GLN A 1 182 ? 4.978 10.561 -28.370 1.00 91.38 182 GLN A N 1
ATOM 1464 C CA . GLN A 1 182 ? 4.106 9.940 -27.367 1.00 91.38 182 GLN A CA 1
ATOM 1465 C C . GLN A 1 182 ? 4.697 9.932 -25.945 1.00 91.38 182 GLN A C 1
ATOM 1467 O O . GLN A 1 182 ? 3.989 10.211 -24.984 1.00 91.38 182 GLN A O 1
ATOM 1472 N N . TYR A 1 183 ? 5.983 9.611 -25.790 1.00 93.00 183 TYR A N 1
ATOM 1473 C CA . TYR A 1 183 ? 6.622 9.397 -24.482 1.00 93.00 183 TYR A CA 1
ATOM 1474 C C . TYR A 1 183 ? 7.685 10.449 -24.137 1.00 93.00 183 TYR A C 1
ATOM 1476 O O . TYR A 1 183 ? 8.329 10.347 -23.093 1.00 93.00 183 TYR A O 1
ATOM 1484 N N . GLY A 1 184 ? 7.918 11.444 -24.999 1.00 90.75 184 GLY A N 1
ATOM 1485 C CA . GLY A 1 184 ? 9.001 12.418 -24.831 1.00 90.75 184 GLY A CA 1
ATOM 1486 C C . GLY A 1 184 ? 8.906 13.204 -23.529 1.00 90.75 184 GLY A C 1
ATOM 1487 O O . GLY A 1 184 ? 9.904 13.311 -22.819 1.00 90.75 184 GLY A O 1
ATOM 1488 N N . SER A 1 185 ? 7.713 13.679 -23.165 1.00 89.62 185 SER A N 1
ATOM 1489 C CA . SER A 1 185 ? 7.476 14.390 -21.900 1.00 89.62 185 SER A CA 1
ATOM 1490 C C . SER A 1 185 ? 7.822 13.523 -20.685 1.00 89.62 185 SER A C 1
ATOM 1492 O O . SER A 1 185 ? 8.602 13.944 -19.831 1.00 89.62 185 SER A O 1
ATOM 1494 N N . TYR A 1 186 ? 7.328 12.281 -20.653 1.00 91.44 186 TYR A N 1
ATOM 1495 C CA . TYR A 1 186 ? 7.641 11.296 -19.616 1.00 91.44 186 TYR A CA 1
ATOM 1496 C C . TYR A 1 186 ? 9.154 11.052 -19.506 1.00 91.44 186 TYR A C 1
ATOM 1498 O O . TYR A 1 186 ? 9.730 11.151 -18.420 1.00 91.44 186 TYR A O 1
ATOM 1506 N N . ILE A 1 187 ? 9.822 10.790 -20.633 1.00 91.12 187 ILE A N 1
ATOM 1507 C CA . ILE A 1 187 ? 11.266 10.524 -20.668 1.00 91.12 187 ILE A CA 1
ATOM 1508 C C . ILE A 1 187 ? 12.043 11.735 -20.161 1.00 91.12 187 ILE A C 1
ATOM 1510 O O . ILE A 1 187 ? 12.961 11.574 -19.360 1.00 91.12 187 ILE A O 1
ATOM 1514 N N . LEU A 1 188 ? 11.672 12.943 -20.588 1.00 88.75 188 LEU A N 1
ATOM 1515 C CA . LEU A 1 188 ? 12.305 14.178 -20.143 1.00 88.75 188 LEU A CA 1
ATOM 1516 C C . LEU A 1 188 ? 12.191 14.344 -18.624 1.00 88.75 188 LEU A C 1
ATOM 1518 O O . LEU A 1 188 ? 13.190 14.653 -17.968 1.00 88.75 188 LEU A O 1
ATOM 1522 N N . THR A 1 189 ? 11.012 14.084 -18.051 1.00 88.06 189 THR A N 1
ATOM 1523 C CA . THR A 1 189 ? 10.801 14.116 -16.598 1.00 88.06 189 THR A CA 1
ATOM 1524 C C . THR A 1 189 ? 11.712 13.117 -15.884 1.00 88.06 189 THR A C 1
ATOM 1526 O O . THR A 1 189 ? 12.462 13.517 -14.990 1.00 88.06 189 THR A O 1
ATOM 1529 N N . ILE A 1 190 ? 11.722 11.847 -16.302 1.00 87.50 190 ILE A N 1
ATOM 1530 C CA . ILE A 1 190 ? 12.560 10.811 -15.678 1.00 87.50 190 ILE A CA 1
ATOM 1531 C C . ILE A 1 190 ? 14.051 11.145 -15.821 1.00 87.50 190 ILE A C 1
ATOM 1533 O O . ILE A 1 190 ? 14.802 11.059 -14.851 1.00 87.50 190 ILE A O 1
ATOM 1537 N N . LEU A 1 191 ? 14.504 11.581 -16.999 1.00 86.94 191 LEU A N 1
ATOM 1538 C CA . LEU A 1 191 ? 15.903 11.945 -17.220 1.00 86.94 191 LEU A CA 1
ATOM 1539 C C . LEU A 1 191 ? 16.328 13.127 -16.346 1.00 86.94 191 LEU A C 1
ATOM 1541 O O . LEU A 1 191 ? 17.408 13.081 -15.762 1.00 86.94 191 LEU A O 1
ATOM 1545 N N . ARG A 1 192 ? 15.493 14.160 -16.190 1.00 85.50 192 ARG A N 1
ATOM 1546 C CA . ARG A 1 192 ? 15.778 15.278 -15.277 1.00 85.50 192 ARG A CA 1
ATOM 1547 C C . ARG A 1 192 ? 15.827 14.810 -13.820 1.00 85.50 192 ARG A C 1
ATOM 1549 O O . ARG A 1 192 ? 16.768 15.169 -13.111 1.00 85.50 192 ARG A O 1
ATOM 1556 N N . MET A 1 193 ? 14.892 13.954 -13.399 1.00 83.69 193 MET A N 1
ATOM 1557 C CA . MET A 1 193 ? 14.896 13.353 -12.058 1.00 83.69 193 MET A CA 1
ATOM 1558 C C . MET A 1 193 ? 16.191 12.592 -11.772 1.00 83.69 193 MET A C 1
ATOM 1560 O O . MET A 1 193 ? 16.811 12.804 -10.733 1.00 83.69 193 MET A O 1
ATOM 1564 N N . LEU A 1 194 ? 16.633 11.749 -12.707 1.00 83.31 194 LEU A N 1
ATOM 1565 C CA . LEU A 1 194 ? 17.855 10.959 -12.555 1.00 83.31 194 LEU A CA 1
ATOM 1566 C C . LEU A 1 194 ? 19.125 11.804 -12.704 1.00 83.31 194 LEU A C 1
ATOM 1568 O O . LEU A 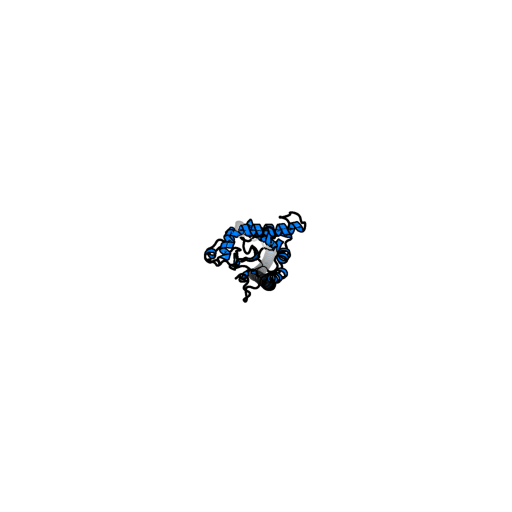1 194 ? 20.143 11.491 -12.093 1.00 83.31 194 LEU A O 1
ATOM 1572 N N . LYS A 1 195 ? 19.101 12.865 -13.515 1.00 82.25 195 LYS A N 1
ATOM 1573 C CA . LYS A 1 195 ? 20.257 13.748 -13.717 1.00 82.25 195 LYS A CA 1
ATOM 1574 C C . LYS A 1 195 ? 20.540 14.572 -12.466 1.00 82.25 195 LYS A C 1
ATOM 1576 O O . LYS A 1 195 ? 21.687 14.646 -12.034 1.00 82.25 195 LYS A O 1
ATOM 1581 N N . PHE A 1 196 ? 19.506 15.186 -11.897 1.00 78.19 196 PHE A N 1
ATOM 1582 C CA . PHE A 1 196 ? 19.658 16.119 -10.780 1.00 78.19 196 PHE A CA 1
ATOM 1583 C C . PHE A 1 196 ? 19.490 15.462 -9.410 1.00 78.19 196 PHE A C 1
ATOM 1585 O O . PHE A 1 196 ? 19.963 16.019 -8.426 1.00 78.19 196 PHE A O 1
ATOM 1592 N N . GLY A 1 197 ? 18.887 14.270 -9.352 1.00 72.56 197 GLY A N 1
ATOM 1593 C CA . GLY A 1 197 ? 18.575 13.579 -8.108 1.00 72.56 197 GLY A CA 1
ATOM 1594 C C . GLY A 1 197 ? 17.491 14.332 -7.345 1.00 72.56 197 GLY A C 1
ATOM 1595 O O . GLY A 1 197 ? 17.774 15.278 -6.615 1.00 72.56 197 GLY A O 1
ATOM 1596 N N . ILE A 1 198 ? 16.233 13.944 -7.533 1.00 71.81 198 ILE A N 1
ATOM 1597 C CA . ILE A 1 198 ? 15.090 14.638 -6.926 1.00 71.81 198 ILE A CA 1
ATOM 1598 C C . ILE A 1 198 ? 14.498 13.773 -5.813 1.00 71.81 198 ILE A C 1
ATOM 1600 O O . ILE A 1 198 ? 14.405 12.552 -5.937 1.00 71.81 198 ILE A O 1
ATOM 1604 N N . SER A 1 199 ? 14.082 14.415 -4.720 1.00 60.06 199 SER A N 1
ATOM 1605 C CA . SER A 1 199 ? 13.225 13.796 -3.710 1.00 60.06 199 SER A CA 1
ATOM 1606 C C . SER A 1 199 ? 11.785 14.228 -3.957 1.00 60.06 199 SER A C 1
ATOM 1608 O O . SER A 1 199 ? 11.471 15.411 -3.835 1.00 60.06 199 SER A O 1
ATOM 1610 N N . VAL A 1 200 ? 10.918 13.287 -4.327 1.00 56.94 200 VAL A N 1
ATOM 1611 C CA . VAL A 1 200 ? 9.483 13.539 -4.531 1.00 56.94 200 VAL A CA 1
ATOM 1612 C C . VAL A 1 200 ? 8.702 12.666 -3.562 1.00 56.94 200 VAL A C 1
ATOM 1614 O O . VAL A 1 200 ? 8.932 11.462 -3.497 1.00 56.94 200 VAL A O 1
ATOM 1617 N N . ALA A 1 201 ? 7.799 13.272 -2.785 1.00 51.31 201 ALA A N 1
ATOM 1618 C CA . ALA A 1 201 ? 6.938 12.569 -1.826 1.00 51.31 201 ALA A CA 1
ATOM 1619 C C . ALA A 1 201 ? 7.694 11.613 -0.867 1.00 51.31 201 ALA A C 1
ATOM 1621 O O . ALA A 1 201 ? 7.196 10.550 -0.509 1.00 51.31 201 ALA A O 1
ATOM 1622 N N . GLY A 1 202 ? 8.917 11.977 -0.460 1.00 53.41 202 GLY A N 1
ATOM 1623 C CA . GLY A 1 202 ? 9.757 11.161 0.427 1.00 53.41 202 GLY A CA 1
ATOM 1624 C C . GLY A 1 202 ? 10.533 10.031 -0.264 1.00 53.41 202 GLY A C 1
ATOM 1625 O O . GLY A 1 202 ? 11.324 9.359 0.396 1.00 53.41 202 GLY A O 1
ATOM 1626 N N . VAL A 1 203 ? 10.370 9.844 -1.578 1.00 56.56 203 VAL A N 1
ATOM 1627 C CA . VAL A 1 203 ? 11.187 8.933 -2.388 1.00 56.56 203 VAL A CA 1
ATOM 1628 C C . VAL A 1 203 ? 12.375 9.709 -2.946 1.00 56.56 203 VAL A C 1
ATOM 1630 O O . VAL A 1 203 ? 12.224 10.551 -3.831 1.00 56.56 203 VAL A O 1
ATOM 1633 N N . ALA A 1 204 ? 13.569 9.425 -2.426 1.00 62.22 204 ALA A N 1
ATOM 1634 C CA . ALA A 1 204 ? 14.807 9.946 -2.987 1.00 62.22 204 ALA A CA 1
ATOM 1635 C C . ALA A 1 204 ? 15.167 9.148 -4.246 1.00 62.22 204 ALA A C 1
ATOM 1637 O O . ALA A 1 204 ? 15.471 7.958 -4.161 1.00 62.22 204 ALA A O 1
ATOM 1638 N N . VAL A 1 205 ? 15.149 9.804 -5.406 1.00 65.00 205 VAL A N 1
ATOM 1639 C CA . VAL A 1 205 ? 15.730 9.264 -6.635 1.00 65.00 205 VAL A CA 1
ATOM 1640 C C . VAL A 1 205 ? 17.205 9.664 -6.634 1.00 65.00 205 VAL A C 1
ATOM 1642 O O . VAL A 1 205 ? 17.511 10.850 -6.779 1.00 65.00 205 VAL A O 1
ATOM 1645 N N . PRO A 1 206 ? 18.140 8.727 -6.411 1.00 65.69 206 PRO A N 1
ATOM 1646 C CA . PRO A 1 206 ? 19.555 9.056 -6.455 1.00 65.69 206 PRO A CA 1
ATOM 1647 C C . PRO A 1 206 ? 19.956 9.440 -7.883 1.00 65.69 206 PRO A C 1
ATOM 1649 O O . PRO A 1 206 ? 19.334 9.024 -8.863 1.00 65.69 206 PRO A O 1
ATOM 1652 N N . THR A 1 207 ? 21.016 10.238 -8.004 1.00 73.44 207 THR A N 1
ATOM 1653 C CA . THR A 1 207 ? 21.549 10.597 -9.318 1.00 73.44 207 THR A CA 1
ATOM 1654 C C . THR A 1 207 ? 21.983 9.345 -10.080 1.00 73.44 207 THR A C 1
ATOM 1656 O O . THR A 1 207 ? 22.442 8.365 -9.492 1.00 73.44 207 THR A O 1
ATOM 1659 N N . LEU A 1 208 ? 21.886 9.368 -11.410 1.00 66.62 208 LEU A N 1
ATOM 1660 C CA . LEU A 1 208 ? 22.200 8.216 -12.264 1.00 66.62 208 LEU A CA 1
ATOM 1661 C C . LEU A 1 208 ? 23.648 7.716 -12.071 1.00 66.62 208 LEU A C 1
ATOM 1663 O O . LEU A 1 208 ? 23.924 6.529 -12.212 1.00 66.62 208 LEU A O 1
ATOM 1667 N N . SER A 1 209 ? 24.567 8.591 -11.651 1.00 62.06 209 SER A N 1
ATOM 1668 C CA . SER A 1 209 ? 25.940 8.227 -11.271 1.00 62.06 209 SER A CA 1
ATOM 1669 C C . SER A 1 209 ? 26.016 7.240 -10.097 1.00 62.06 209 SER A C 1
ATOM 1671 O O . SER A 1 209 ? 26.966 6.463 -10.024 1.00 62.06 209 SER A O 1
ATOM 1673 N N . LEU A 1 210 ? 25.032 7.256 -9.194 1.00 64.06 210 LEU A N 1
ATOM 1674 C CA . LEU A 1 210 ? 24.897 6.318 -8.075 1.00 64.06 210 LEU A CA 1
ATOM 1675 C C . LEU A 1 210 ? 24.142 5.044 -8.482 1.00 64.06 210 LEU A C 1
ATOM 1677 O O . LEU A 1 210 ? 24.453 3.974 -7.973 1.00 64.06 210 LEU A O 1
ATOM 1681 N N . LEU A 1 211 ? 23.234 5.134 -9.461 1.00 62.03 211 LEU A N 1
ATOM 1682 C CA . LEU A 1 211 ? 22.459 3.998 -9.998 1.00 62.03 211 LEU A CA 1
ATOM 1683 C C . LEU A 1 211 ? 23.284 2.937 -10.718 1.00 62.03 211 LEU A C 1
ATOM 1685 O O . LEU A 1 211 ? 22.797 1.857 -11.053 1.00 62.03 211 LEU A O 1
ATOM 1689 N N . VAL A 1 212 ? 24.530 3.283 -10.997 1.00 63.53 212 VAL A N 1
ATOM 1690 C CA . VAL A 1 212 ? 25.485 2.484 -11.746 1.00 63.53 212 VAL A CA 1
ATOM 1691 C C . VAL A 1 212 ? 26.549 1.868 -10.820 1.00 63.53 212 VAL A C 1
ATOM 1693 O O . VAL A 1 212 ? 27.322 1.009 -11.248 1.00 63.53 212 VAL A O 1
ATOM 1696 N N . GLN A 1 213 ? 26.588 2.262 -9.541 1.00 56.50 213 GLN A N 1
ATOM 1697 C CA . GLN A 1 213 ? 27.569 1.772 -8.573 1.00 56.50 213 GLN A CA 1
ATOM 1698 C C . GLN A 1 213 ? 27.100 0.487 -7.882 1.00 56.50 213 GLN A C 1
ATOM 1700 O O . GLN A 1 213 ? 26.446 0.548 -6.850 1.00 56.50 213 GLN A O 1
ATOM 1705 N N . ASP A 1 214 ? 27.486 -0.671 -8.425 1.00 53.31 214 ASP A N 1
ATOM 1706 C CA . ASP A 1 214 ? 27.959 -1.817 -7.628 1.00 53.31 214 ASP A CA 1
ATOM 1707 C C . ASP A 1 214 ? 28.605 -2.884 -8.541 1.00 53.31 214 ASP A C 1
ATOM 1709 O O . ASP A 1 214 ? 28.464 -2.814 -9.767 1.00 53.31 214 ASP A O 1
ATOM 1713 N N . ASP A 1 215 ? 29.289 -3.883 -7.964 1.00 52.38 215 ASP A N 1
ATOM 1714 C CA . ASP A 1 215 ? 30.046 -5.011 -8.575 1.00 52.38 215 ASP A CA 1
ATOM 1715 C C . ASP A 1 215 ? 29.469 -5.657 -9.865 1.00 52.38 215 ASP A C 1
ATOM 1717 O O . ASP A 1 215 ? 30.170 -6.332 -10.631 1.00 52.38 215 ASP A O 1
ATOM 1721 N N . ALA A 1 216 ? 28.188 -5.428 -10.156 1.00 48.72 216 ALA A N 1
ATOM 1722 C CA . ALA A 1 216 ? 27.534 -5.727 -11.423 1.00 48.72 216 ALA A CA 1
ATOM 1723 C C . ALA A 1 216 ? 28.242 -5.134 -12.653 1.00 48.72 216 ALA A C 1
ATOM 1725 O O . ALA A 1 216 ? 28.208 -5.760 -13.715 1.00 48.72 216 ALA A O 1
ATOM 1726 N N . LEU A 1 217 ? 28.897 -3.973 -12.532 1.00 50.16 217 LEU A N 1
ATOM 1727 C CA . LEU A 1 217 ? 29.513 -3.311 -13.682 1.00 50.16 217 LEU A CA 1
ATOM 1728 C C . LEU A 1 217 ? 30.739 -4.054 -14.223 1.00 50.16 217 LEU A C 1
ATOM 1730 O O . LEU A 1 217 ? 30.989 -4.027 -15.426 1.00 50.16 217 LEU A O 1
ATOM 1734 N N . GLN A 1 218 ? 31.477 -4.790 -13.383 1.00 50.62 218 GLN A N 1
ATOM 1735 C CA . GLN A 1 218 ? 32.613 -5.584 -13.863 1.00 50.62 218 GLN A CA 1
ATOM 1736 C C . GLN A 1 218 ? 32.172 -6.735 -14.778 1.00 50.62 218 GLN A C 1
ATOM 1738 O O . GLN A 1 218 ? 32.850 -7.011 -15.774 1.00 50.62 218 GLN A O 1
ATOM 1743 N N . LYS A 1 219 ? 31.010 -7.340 -14.492 1.00 51.56 219 LYS A N 1
ATOM 1744 C CA . LYS A 1 219 ? 30.371 -8.395 -15.301 1.00 51.56 219 LYS A CA 1
ATOM 1745 C C . LYS A 1 219 ? 29.421 -7.871 -16.385 1.00 51.56 219 LYS A C 1
ATOM 1747 O O . LYS A 1 219 ? 28.931 -8.671 -17.177 1.00 51.56 219 LYS A O 1
ATOM 1752 N N . ALA A 1 220 ? 29.142 -6.569 -16.423 1.00 56.94 220 ALA A N 1
ATOM 1753 C CA . ALA A 1 220 ? 28.271 -5.979 -17.430 1.00 56.94 220 ALA A CA 1
ATOM 1754 C C . ALA A 1 220 ? 28.887 -6.091 -18.834 1.00 56.94 220 ALA A C 1
ATOM 1756 O O . ALA A 1 220 ? 30.114 -6.064 -18.997 1.00 56.94 220 ALA A O 1
ATOM 1757 N N . SER A 1 221 ? 28.024 -6.212 -19.846 1.00 57.69 221 SER A N 1
ATOM 1758 C CA . SER A 1 221 ? 28.437 -6.264 -21.248 1.00 57.69 221 SER A CA 1
ATOM 1759 C C . SER A 1 221 ? 29.206 -4.997 -21.637 1.00 57.69 221 SER A C 1
ATOM 1761 O O . SER A 1 221 ? 29.013 -3.922 -21.061 1.00 57.69 221 SER A O 1
ATOM 1763 N N . SER A 1 222 ? 30.090 -5.109 -22.630 1.00 59.41 222 SER A N 1
ATOM 1764 C CA . SER A 1 222 ? 30.891 -3.984 -23.138 1.00 59.41 222 SER A CA 1
ATOM 1765 C C . SER A 1 222 ? 30.025 -2.772 -23.512 1.00 59.41 222 SER A C 1
ATOM 1767 O O . SER A 1 222 ? 30.436 -1.632 -23.307 1.00 59.41 222 SER A O 1
ATOM 1769 N N . SER A 1 223 ? 28.796 -3.027 -23.970 1.00 56.59 223 SER A N 1
ATOM 1770 C CA . SER A 1 223 ? 27.773 -2.027 -24.284 1.00 56.59 223 SER A CA 1
ATOM 1771 C C . SER A 1 223 ? 27.358 -1.198 -23.063 1.00 56.59 223 SER A C 1
ATOM 1773 O O . SER A 1 223 ? 27.326 0.024 -23.146 1.00 56.59 223 SER A O 1
ATOM 1775 N N . LEU A 1 224 ? 27.110 -1.831 -21.910 1.00 61.81 224 LEU A N 1
ATOM 1776 C CA . LEU A 1 224 ? 26.761 -1.132 -20.665 1.00 61.81 224 LEU A CA 1
ATOM 1777 C C . LEU A 1 224 ? 27.946 -0.340 -20.099 1.00 61.81 224 LEU A C 1
ATOM 1779 O O . LEU A 1 224 ? 27.757 0.762 -19.601 1.00 61.81 224 LEU A O 1
ATOM 1783 N N . LYS A 1 225 ? 29.178 -0.848 -20.210 1.00 64.75 225 LYS A N 1
ATOM 1784 C CA . LYS A 1 225 ? 30.381 -0.118 -19.761 1.00 64.75 225 LYS A CA 1
ATOM 1785 C C . LYS A 1 225 ? 30.615 1.164 -20.568 1.00 64.75 225 LYS A C 1
ATOM 1787 O O . LYS A 1 225 ? 30.907 2.207 -19.990 1.00 64.75 225 LYS A O 1
ATOM 1792 N N . MET A 1 226 ? 30.448 1.085 -21.890 1.00 62.47 226 MET A N 1
ATOM 1793 C CA . MET A 1 226 ? 30.501 2.244 -22.788 1.00 62.47 226 MET A CA 1
ATOM 1794 C C . MET A 1 226 ? 29.370 3.233 -22.518 1.00 62.47 226 MET A C 1
ATOM 1796 O O . MET A 1 226 ? 29.597 4.442 -22.543 1.00 62.47 226 MET A O 1
ATOM 1800 N N . LEU A 1 227 ? 28.170 2.718 -22.234 1.00 63.38 227 LEU A N 1
ATOM 1801 C CA . LEU A 1 227 ? 27.028 3.526 -21.839 1.00 63.38 227 LEU A CA 1
ATOM 1802 C C . LEU A 1 227 ? 27.391 4.329 -20.593 1.00 63.38 227 LEU A C 1
ATOM 1804 O O . LEU A 1 227 ? 27.346 5.545 -20.645 1.00 63.38 227 LEU A O 1
ATOM 1808 N N . VAL A 1 228 ? 27.848 3.678 -19.522 1.00 66.06 228 VAL A N 1
ATOM 1809 C CA . VAL A 1 228 ? 28.164 4.310 -18.232 1.00 66.06 228 VAL A CA 1
ATOM 1810 C C . VAL A 1 228 ? 29.149 5.466 -18.332 1.00 66.06 228 VAL A C 1
ATOM 1812 O O . VAL A 1 228 ? 28.902 6.512 -17.735 1.00 66.06 228 VAL A O 1
ATOM 1815 N N . GLY A 1 229 ? 30.223 5.316 -19.111 1.00 67.69 229 GLY A N 1
ATOM 1816 C CA . GLY A 1 229 ? 31.182 6.404 -19.333 1.00 67.69 229 GLY A CA 1
ATOM 1817 C C . GLY A 1 229 ? 30.575 7.618 -20.047 1.00 67.69 229 GLY A C 1
ATOM 1818 O O . GLY A 1 229 ? 31.072 8.729 -19.896 1.00 67.69 229 GLY A O 1
ATOM 1819 N N . ASN A 1 230 ? 29.476 7.411 -20.776 1.00 73.31 230 ASN A N 1
ATOM 1820 C CA . ASN A 1 230 ? 28.815 8.406 -21.610 1.00 73.31 230 ASN A CA 1
ATOM 1821 C C . ASN A 1 230 ? 27.377 8.721 -21.174 1.00 73.31 230 ASN A C 1
ATOM 1823 O O . ASN A 1 230 ? 26.722 9.489 -21.872 1.00 73.31 230 ASN A O 1
ATOM 1827 N N . ILE A 1 231 ? 26.870 8.168 -20.060 1.00 78.00 231 ILE A N 1
ATOM 1828 C CA . ILE A 1 231 ? 25.452 8.299 -19.678 1.00 78.00 231 ILE A CA 1
ATOM 1829 C C . ILE A 1 231 ? 25.089 9.772 -19.592 1.00 78.00 231 ILE A C 1
ATOM 1831 O O . ILE A 1 231 ? 24.117 10.180 -20.209 1.00 78.00 231 ILE A O 1
ATOM 1835 N N . GLN A 1 232 ? 25.890 10.577 -18.892 1.00 80.44 232 GLN A N 1
ATOM 1836 C CA . GLN A 1 232 ? 25.594 11.996 -18.721 1.00 80.44 232 GLN A CA 1
ATOM 1837 C C . GLN A 1 232 ? 25.511 12.721 -20.071 1.00 80.44 232 GLN A C 1
ATOM 1839 O O . GLN A 1 232 ? 24.530 13.407 -20.335 1.00 80.44 232 GLN A O 1
ATOM 1844 N N . SER A 1 233 ? 26.478 12.487 -20.964 1.00 82.88 233 SER A N 1
ATOM 1845 C CA . SER A 1 233 ? 26.460 13.065 -22.311 1.00 82.88 233 SER A CA 1
ATOM 1846 C C . SER A 1 233 ? 25.277 12.561 -23.145 1.00 82.88 233 SER A C 1
ATOM 1848 O O . SER A 1 233 ? 24.667 13.350 -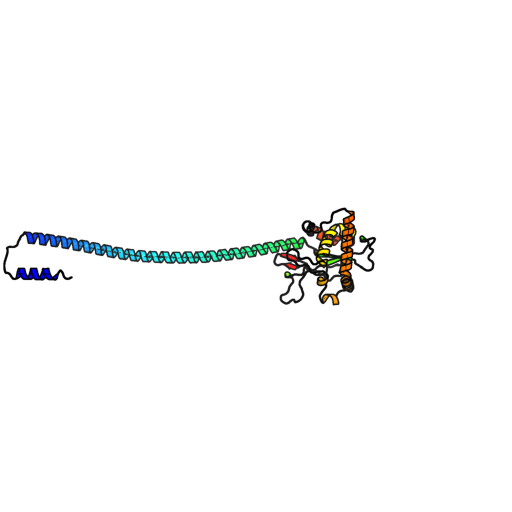23.859 1.00 82.88 233 SER A O 1
ATOM 1850 N N . GLY A 1 234 ? 24.914 11.281 -23.035 1.00 81.69 234 GLY A N 1
ATOM 1851 C CA . GLY A 1 234 ? 23.754 10.701 -23.711 1.00 81.69 234 GLY A CA 1
ATOM 1852 C C . GLY A 1 234 ? 22.424 11.237 -23.177 1.00 81.69 234 GLY A C 1
ATOM 1853 O O . GLY A 1 234 ? 21.501 11.463 -23.954 1.00 81.69 234 GLY A O 1
ATOM 1854 N N . MET A 1 235 ? 22.326 11.499 -21.872 1.00 83.31 235 MET A N 1
ATOM 1855 C CA . MET A 1 235 ? 21.169 12.161 -21.269 1.00 83.31 235 MET A CA 1
ATOM 1856 C C . MET A 1 235 ? 21.052 13.595 -21.767 1.00 83.31 235 MET A C 1
ATOM 1858 O O . MET A 1 235 ? 19.969 13.994 -22.169 1.00 83.31 235 MET A O 1
ATOM 1862 N N . ASP A 1 236 ? 22.153 14.349 -21.792 1.00 85.62 236 ASP A N 1
ATOM 1863 C CA . ASP A 1 236 ? 22.169 15.719 -22.313 1.00 85.62 236 ASP A CA 1
ATOM 1864 C C . ASP A 1 236 ? 21.740 15.760 -23.786 1.00 85.62 236 ASP A C 1
ATOM 1866 O O . ASP A 1 236 ? 20.949 16.611 -24.184 1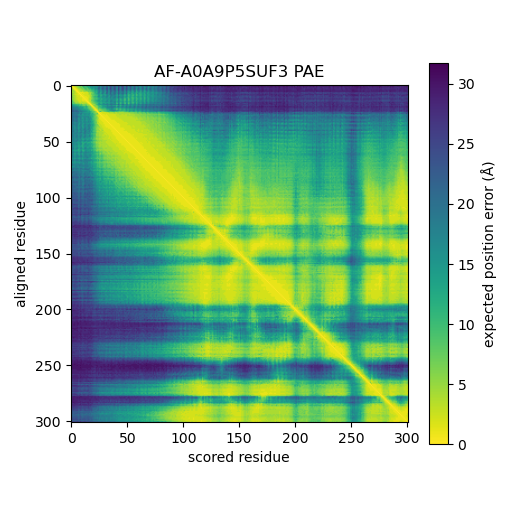.00 85.62 236 ASP A O 1
ATOM 1870 N N . GLN A 1 237 ? 22.193 14.784 -24.578 1.00 84.56 237 GLN A N 1
ATOM 1871 C CA . GLN A 1 237 ? 21.794 14.597 -25.973 1.00 84.56 237 GLN A CA 1
ATOM 1872 C C . GLN A 1 237 ? 20.291 14.317 -26.131 1.00 84.56 237 GLN A C 1
ATOM 1874 O O . GLN A 1 237 ? 19.651 14.901 -27.003 1.00 84.56 237 GLN A O 1
ATOM 1879 N N . VAL A 1 238 ? 19.712 13.444 -25.301 1.00 83.44 238 VAL A N 1
ATOM 1880 C CA . VAL A 1 238 ? 18.277 13.107 -25.361 1.00 83.44 238 VAL A CA 1
ATOM 1881 C C . VAL A 1 238 ? 17.408 14.235 -24.804 1.00 83.44 238 VAL A C 1
ATOM 1883 O O . VAL A 1 238 ? 16.369 14.528 -25.384 1.00 83.44 238 VAL A O 1
ATOM 1886 N N . ILE A 1 239 ? 17.838 14.902 -23.733 1.00 86.19 239 ILE A N 1
ATOM 1887 C CA . ILE A 1 239 ? 17.163 16.087 -23.188 1.00 86.19 239 ILE A CA 1
ATOM 1888 C C . ILE A 1 239 ? 17.100 17.172 -24.267 1.00 86.19 239 ILE A C 1
ATOM 1890 O O . ILE A 1 239 ? 16.005 17.599 -24.618 1.00 86.19 239 ILE A O 1
ATOM 1894 N N . GLY A 1 240 ? 18.240 17.513 -24.877 1.00 84.81 240 GLY A N 1
ATOM 1895 C CA . GLY A 1 240 ? 18.282 18.484 -25.971 1.00 84.81 240 GLY A CA 1
ATOM 1896 C C . GLY A 1 240 ? 17.486 18.040 -27.203 1.00 84.81 240 GLY A C 1
ATOM 1897 O O . GLY A 1 240 ? 16.886 18.873 -27.875 1.00 84.81 240 GLY A O 1
ATOM 1898 N N . CYS A 1 241 ? 17.422 16.732 -27.488 1.00 82.38 241 CYS A N 1
ATOM 1899 C CA . CYS A 1 241 ? 16.554 16.191 -28.538 1.00 82.38 241 CYS A CA 1
ATOM 1900 C C . CYS A 1 241 ? 15.080 16.496 -28.270 1.00 82.38 241 CYS A C 1
ATOM 1902 O O . CYS A 1 241 ? 14.379 16.935 -29.173 1.00 8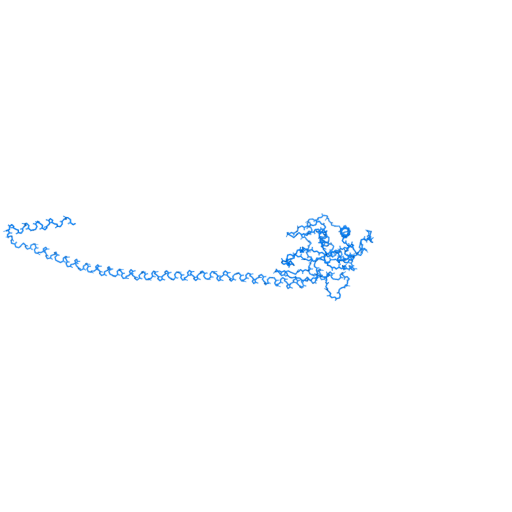2.38 241 CYS A O 1
ATOM 1904 N N . ILE A 1 242 ? 14.598 16.197 -27.063 1.00 83.94 242 ILE A N 1
ATOM 1905 C CA . ILE A 1 242 ? 13.182 16.341 -26.719 1.00 83.94 242 ILE A CA 1
ATOM 1906 C C . ILE A 1 242 ? 12.822 17.826 -26.647 1.00 83.94 242 ILE A C 1
ATOM 1908 O O . ILE A 1 242 ? 11.822 18.228 -27.231 1.00 83.94 242 ILE A O 1
ATOM 1912 N N . GLU A 1 243 ? 13.672 18.642 -26.018 1.00 84.31 243 GLU A N 1
ATOM 1913 C CA . GLU A 1 243 ? 13.491 20.095 -25.914 1.00 84.31 243 GLU A CA 1
ATOM 1914 C C . GLU A 1 243 ? 13.449 20.760 -27.301 1.00 84.31 243 GLU A C 1
ATOM 1916 O O . GLU A 1 243 ? 12.519 21.510 -27.601 1.00 84.31 243 GLU A O 1
ATOM 1921 N N . GLY A 1 244 ? 14.372 20.399 -28.199 1.00 77.75 244 GLY A N 1
ATOM 1922 C CA . GLY A 1 244 ? 14.389 20.918 -29.569 1.00 77.75 244 GLY A CA 1
ATOM 1923 C C . GLY A 1 244 ? 13.198 20.473 -30.428 1.00 77.75 244 GLY A C 1
ATOM 1924 O O . GLY A 1 244 ? 12.835 21.171 -31.368 1.00 77.75 244 GLY A O 1
ATOM 1925 N N . VAL A 1 245 ? 12.566 19.336 -30.114 1.00 70.56 245 VAL A N 1
ATOM 1926 C CA . VAL A 1 245 ? 11.319 18.899 -30.773 1.00 70.56 245 VAL A CA 1
ATOM 1927 C C . VAL A 1 245 ? 10.111 19.671 -30.232 1.00 70.56 245 VAL A C 1
ATOM 1929 O O . VAL A 1 245 ? 9.195 19.963 -30.993 1.00 70.56 245 VAL A O 1
ATOM 1932 N N . THR A 1 246 ? 10.110 20.040 -28.947 1.00 65.62 246 THR A N 1
ATOM 1933 C CA . THR A 1 246 ? 9.011 20.800 -28.326 1.00 65.62 246 THR A CA 1
ATOM 1934 C C . THR A 1 246 ? 9.000 22.290 -28.679 1.00 65.62 246 THR A C 1
ATOM 1936 O O . THR A 1 246 ? 7.931 22.897 -28.705 1.00 65.62 246 THR A O 1
ATOM 1939 N N . GLU A 1 247 ? 10.153 22.892 -28.990 1.00 61.12 247 GLU A N 1
ATOM 1940 C CA . GLU A 1 247 ? 10.232 24.307 -29.391 1.00 61.12 247 GLU A CA 1
ATOM 1941 C C . GLU A 1 247 ? 9.583 24.584 -30.762 1.00 61.12 247 GLU A C 1
ATOM 1943 O O . GLU A 1 247 ? 9.046 25.672 -30.972 1.00 61.12 247 GLU A O 1
ATOM 1948 N N . ASP A 1 248 ? 9.552 23.595 -31.663 1.00 54.56 248 ASP A N 1
ATOM 1949 C CA . ASP A 1 248 ? 8.921 23.708 -32.991 1.00 54.56 248 ASP A CA 1
ATOM 1950 C C . ASP A 1 248 ? 7.373 23.676 -32.913 1.00 54.56 248 ASP A C 1
ATOM 1952 O O . ASP A 1 248 ? 6.684 24.081 -33.849 1.00 54.56 248 ASP A O 1
ATOM 1956 N N . GLU A 1 249 ? 6.808 23.254 -31.770 1.00 52.38 249 GLU A N 1
ATOM 1957 C CA . GLU A 1 249 ? 5.358 23.207 -31.504 1.00 52.38 249 GLU A CA 1
ATOM 1958 C C . GLU A 1 249 ? 4.852 24.333 -30.574 1.00 52.38 249 GLU A C 1
ATOM 1960 O O . GLU A 1 249 ? 3.655 24.424 -30.307 1.00 52.38 249 GLU A O 1
ATOM 1965 N N . GLY A 1 250 ? 5.725 25.255 -30.145 1.00 50.41 250 GLY A N 1
ATOM 1966 C CA . GLY A 1 250 ? 5.339 26.511 -29.495 1.00 50.41 250 GLY A CA 1
ATOM 1967 C C . GLY A 1 250 ? 4.618 26.367 -28.149 1.00 50.41 250 GLY A C 1
ATOM 1968 O O . GLY A 1 250 ? 3.456 26.752 -28.038 1.00 50.41 250 GLY A O 1
ATOM 1969 N N . VAL A 1 251 ? 5.306 25.906 -27.094 1.00 46.16 251 VAL A N 1
ATOM 1970 C CA . VAL A 1 251 ? 4.816 26.019 -25.703 1.00 46.16 251 VAL A CA 1
ATOM 1971 C C . VAL A 1 251 ? 5.934 26.434 -24.735 1.00 46.16 251 VAL A C 1
ATOM 1973 O O . VAL A 1 251 ? 7.089 26.048 -24.872 1.00 46.16 251 VAL A O 1
ATOM 1976 N N . VAL A 1 252 ? 5.539 27.287 -23.786 1.00 43.84 252 VAL A N 1
ATOM 1977 C CA . VAL A 1 252 ? 6.318 28.135 -22.872 1.00 43.84 252 VAL A CA 1
ATOM 1978 C C . VAL A 1 252 ? 6.966 27.365 -21.710 1.00 43.84 252 VAL A C 1
ATOM 1980 O O . VAL A 1 252 ? 6.373 26.454 -21.139 1.00 43.84 252 VAL A O 1
ATOM 1983 N N . ASP A 1 253 ? 8.168 27.819 -21.345 1.00 41.72 253 ASP A N 1
ATOM 1984 C CA . ASP A 1 253 ? 8.977 27.452 -20.178 1.00 41.72 253 ASP A CA 1
ATOM 1985 C C . ASP A 1 253 ? 8.185 27.494 -18.854 1.00 41.72 253 ASP A C 1
ATOM 1987 O O . ASP A 1 253 ? 7.733 28.548 -18.404 1.00 41.72 253 ASP A O 1
ATOM 1991 N N . GLY A 1 254 ? 8.013 26.321 -18.238 1.00 40.94 254 GLY A N 1
ATOM 1992 C CA . GLY A 1 254 ? 7.238 26.116 -17.013 1.00 40.94 254 GLY A CA 1
ATOM 1993 C C . GLY A 1 254 ? 7.619 24.818 -16.298 1.00 40.94 254 GLY A C 1
ATOM 1994 O O . GLY A 1 254 ? 6.767 23.983 -16.005 1.00 40.94 254 GLY A O 1
ATOM 1995 N N . CYS A 1 255 ? 8.913 24.617 -16.025 1.00 41.41 255 CYS A N 1
ATOM 1996 C CA . CYS A 1 255 ? 9.454 23.367 -15.464 1.00 41.41 255 CYS A CA 1
ATOM 1997 C C . CYS A 1 255 ? 8.915 22.951 -14.074 1.00 41.41 255 CYS A C 1
ATOM 1999 O O . CYS A 1 255 ? 9.195 21.829 -13.654 1.00 41.41 255 CYS A O 1
ATOM 2001 N N . SER A 1 256 ? 8.163 23.795 -13.357 1.00 42.72 256 SER A N 1
ATOM 2002 C CA . SER A 1 256 ? 7.619 23.453 -12.029 1.00 42.72 256 SER A CA 1
ATOM 2003 C C . SER A 1 256 ? 6.131 23.087 -12.007 1.00 42.72 256 SER A C 1
ATOM 2005 O O . SER A 1 256 ? 5.740 22.345 -11.115 1.00 42.72 256 SER A O 1
ATOM 2007 N N . GLU A 1 257 ? 5.314 23.522 -12.972 1.00 40.31 257 GLU A N 1
ATOM 2008 C CA . GLU A 1 257 ? 3.862 23.235 -12.981 1.00 40.31 257 GLU A CA 1
ATOM 2009 C C . GLU A 1 257 ? 3.495 21.996 -13.826 1.00 40.31 257 GLU A C 1
ATOM 2011 O O . GLU A 1 257 ? 2.444 21.392 -13.634 1.00 40.31 257 GLU A O 1
ATOM 2016 N N . GLN A 1 258 ? 4.381 21.537 -14.718 1.00 43.12 258 GLN A N 1
ATOM 2017 C CA . GLN A 1 258 ? 4.147 20.351 -15.561 1.00 43.12 258 GLN A CA 1
ATOM 2018 C C . GLN A 1 258 ? 4.194 19.008 -14.812 1.00 43.12 258 GLN A C 1
ATOM 2020 O O . GLN A 1 258 ? 3.673 18.016 -15.317 1.00 43.12 258 GLN A O 1
ATOM 2025 N N . MET A 1 259 ? 4.795 18.945 -13.617 1.00 42.25 259 MET A N 1
ATOM 2026 C CA . MET A 1 259 ? 4.846 17.694 -12.845 1.00 42.25 259 MET A CA 1
ATOM 2027 C C . MET A 1 259 ? 3.481 17.273 -12.290 1.00 42.25 259 MET A C 1
ATOM 2029 O O . MET A 1 259 ? 3.299 16.090 -12.022 1.00 42.25 259 MET A O 1
ATOM 2033 N N . GLU A 1 260 ? 2.533 18.202 -12.138 1.00 41.59 260 GLU A N 1
ATOM 2034 C CA . GLU A 1 260 ? 1.183 17.887 -11.650 1.00 41.59 260 GLU A CA 1
ATOM 2035 C C . GLU A 1 260 ? 0.230 17.445 -12.776 1.00 41.59 260 GLU A C 1
ATOM 2037 O O . GLU A 1 260 ? -0.752 16.764 -12.495 1.00 41.59 260 GLU A O 1
ATOM 2042 N N . ASN A 1 261 ? 0.551 17.754 -14.042 1.00 42.72 261 ASN A N 1
ATOM 2043 C CA . ASN A 1 261 ? -0.287 17.444 -15.212 1.00 42.72 261 ASN A CA 1
ATOM 2044 C C . ASN A 1 261 ? 0.264 16.330 -16.120 1.00 42.72 261 ASN A C 1
ATOM 2046 O O . ASN A 1 261 ? -0.424 15.917 -17.051 1.00 42.72 261 ASN A O 1
ATOM 2050 N N . ASN A 1 262 ? 1.484 15.836 -15.885 1.00 52.50 262 ASN A N 1
ATOM 2051 C CA . ASN A 1 262 ? 1.964 14.632 -16.561 1.00 52.50 262 ASN A CA 1
ATOM 2052 C C . ASN A 1 262 ? 1.315 13.419 -15.891 1.00 52.50 262 ASN A C 1
ATOM 2054 O O . ASN A 1 262 ? 1.852 12.873 -14.925 1.00 52.50 262 ASN A O 1
ATOM 2058 N N . GLU A 1 263 ? 0.142 13.034 -16.397 1.00 56.72 263 GLU A N 1
ATOM 2059 C CA . GLU A 1 263 ? -0.519 11.780 -16.045 1.00 56.72 263 GLU A CA 1
ATOM 2060 C C . GLU A 1 263 ? 0.517 10.649 -16.095 1.00 56.72 263 GLU A C 1
ATOM 2062 O O . GLU A 1 263 ? 1.253 10.473 -17.072 1.00 56.72 263 GLU A O 1
ATOM 2067 N N . ALA A 1 264 ? 0.661 9.936 -14.977 1.00 69.31 264 ALA A N 1
ATOM 2068 C CA . ALA A 1 264 ? 1.528 8.773 -14.922 1.00 69.31 264 ALA A CA 1
ATOM 2069 C C . ALA A 1 264 ? 1.078 7.790 -16.011 1.00 69.31 264 ALA A C 1
ATOM 2071 O O . ALA A 1 264 ? -0.119 7.548 -16.120 1.00 69.31 264 ALA A O 1
ATOM 2072 N N . LEU A 1 265 ? 2.026 7.236 -16.784 1.00 81.81 265 LEU A N 1
ATOM 2073 C CA . LEU A 1 265 ? 1.724 6.327 -17.899 1.00 81.81 265 LEU A CA 1
ATOM 2074 C C . LEU A 1 265 ? 0.654 5.306 -17.496 1.00 81.81 265 LEU A C 1
ATOM 2076 O O . LEU A 1 265 ? 0.866 4.507 -16.573 1.00 81.81 265 LEU A O 1
ATOM 2080 N N . GLU A 1 266 ? -0.481 5.332 -18.190 1.00 82.12 266 GLU A N 1
ATOM 2081 C CA . GLU A 1 266 ? -1.567 4.399 -17.933 1.00 82.12 266 GLU A CA 1
ATOM 2082 C C . GLU A 1 266 ? -1.244 3.038 -18.562 1.00 82.12 266 GLU A C 1
ATOM 2084 O O . GLU A 1 266 ? -0.349 2.892 -19.404 1.00 82.12 266 GLU A O 1
ATOM 2089 N N . GLY A 1 267 ? -1.965 1.983 -18.174 1.00 82.38 267 GLY A N 1
ATOM 2090 C CA . GLY A 1 267 ? -1.676 0.656 -18.716 1.00 82.38 267 GLY A CA 1
ATOM 2091 C C . GLY A 1 267 ? -1.930 0.549 -20.217 1.00 82.38 267 GLY A C 1
ATOM 2092 O O . GLY A 1 267 ? -1.293 -0.267 -20.883 1.00 82.38 267 GLY A O 1
ATOM 2093 N N . ALA A 1 268 ? -2.795 1.393 -20.789 1.00 85.81 268 ALA A N 1
ATOM 2094 C CA . ALA A 1 268 ? -2.962 1.490 -22.238 1.00 85.81 268 ALA A CA 1
ATOM 2095 C C . ALA A 1 268 ? -1.680 1.976 -22.931 1.00 85.81 268 ALA A C 1
ATOM 2097 O O . ALA A 1 268 ? -1.242 1.343 -23.896 1.00 85.81 268 ALA A O 1
ATOM 2098 N N . ASP A 1 269 ? -1.040 3.014 -22.390 1.00 88.06 269 ASP A N 1
ATOM 2099 C CA . ASP A 1 269 ? 0.223 3.544 -22.909 1.00 88.06 269 ASP A CA 1
ATOM 2100 C C . ASP A 1 269 ? 1.335 2.504 -22.817 1.00 88.06 269 ASP A C 1
ATOM 2102 O O . ASP A 1 269 ? 2.118 2.322 -23.749 1.00 88.06 269 ASP A O 1
ATOM 2106 N N . LEU A 1 270 ? 1.383 1.769 -21.706 1.00 87.88 270 LEU A N 1
ATOM 2107 C CA . LEU A 1 270 ? 2.363 0.711 -21.486 1.00 87.88 270 LEU A CA 1
ATOM 2108 C C . LEU A 1 270 ? 2.134 -0.487 -22.417 1.00 87.88 270 LEU A C 1
ATOM 2110 O O . LEU A 1 270 ? 3.091 -1.038 -22.955 1.00 87.88 270 LEU A O 1
ATOM 2114 N N . ARG A 1 271 ? 0.883 -0.864 -22.703 1.00 87.81 271 ARG A N 1
ATOM 2115 C CA . ARG A 1 271 ? 0.579 -1.878 -23.730 1.00 87.81 271 ARG A CA 1
ATOM 2116 C C . ARG A 1 271 ? 1.047 -1.439 -25.120 1.00 87.81 271 ARG A C 1
ATOM 2118 O O . ARG A 1 271 ? 1.526 -2.265 -25.892 1.00 87.81 271 ARG A O 1
ATOM 2125 N N . GLN A 1 272 ? 0.937 -0.152 -25.441 1.00 91.12 272 GLN A N 1
ATOM 2126 C CA . GLN A 1 272 ? 1.392 0.378 -26.725 1.00 91.12 272 GLN A CA 1
ATOM 2127 C C . GLN A 1 272 ? 2.923 0.477 -26.820 1.00 91.12 272 GLN A C 1
ATOM 2129 O O . GLN A 1 272 ? 3.463 0.344 -27.922 1.00 91.12 272 GLN A O 1
ATOM 2134 N N . LEU A 1 273 ? 3.623 0.638 -25.691 1.00 91.75 273 LEU A N 1
ATOM 2135 C CA . LEU A 1 273 ? 5.083 0.753 -25.630 1.00 91.75 273 LEU A CA 1
ATOM 2136 C C . LEU A 1 273 ? 5.782 -0.404 -26.355 1.00 91.75 273 LEU A C 1
ATOM 2138 O O . LEU A 1 273 ? 6.718 -0.174 -27.119 1.00 91.75 273 LEU A O 1
ATOM 2142 N N . GLU A 1 274 ? 5.286 -1.631 -26.174 1.00 88.94 274 GLU A N 1
ATOM 2143 C CA . GLU A 1 274 ? 5.825 -2.844 -26.805 1.00 88.94 274 GLU A CA 1
ATOM 2144 C C . GLU A 1 274 ? 5.878 -2.720 -28.339 1.00 88.94 274 GLU A C 1
ATOM 2146 O O . GLU A 1 274 ? 6.844 -3.147 -28.964 1.00 88.94 274 GLU A O 1
ATOM 2151 N N . THR A 1 275 ? 4.919 -2.016 -28.954 1.00 91.94 275 THR A N 1
ATOM 2152 C CA . THR A 1 275 ? 4.849 -1.825 -30.418 1.00 91.94 275 THR A CA 1
ATOM 2153 C C . THR A 1 275 ? 5.952 -0.929 -30.994 1.00 91.94 275 THR A C 1
ATOM 2155 O O . THR A 1 275 ? 6.102 -0.828 -32.218 1.00 91.94 275 THR A O 1
ATOM 2158 N N . PHE A 1 276 ? 6.705 -0.230 -30.143 1.00 93.38 276 PHE A N 1
ATOM 2159 C CA . PHE A 1 276 ? 7.846 0.590 -30.551 1.00 93.38 276 PHE A CA 1
ATOM 2160 C C . PHE A 1 276 ? 9.179 -0.146 -30.418 1.00 93.38 276 PHE A C 1
ATOM 2162 O O . PHE A 1 276 ? 10.165 0.263 -31.044 1.00 93.38 276 PHE A O 1
ATOM 2169 N N . LEU A 1 277 ? 9.216 -1.230 -29.646 1.00 92.06 277 LEU A N 1
ATOM 2170 C CA . LEU A 1 277 ? 10.428 -1.976 -29.342 1.00 92.06 277 LEU A CA 1
ATOM 2171 C C . LEU A 1 277 ? 10.656 -3.045 -30.403 1.00 92.06 277 LEU A C 1
ATOM 2173 O O . LEU A 1 277 ? 9.758 -3.797 -30.767 1.00 92.06 277 LEU A O 1
ATOM 2177 N N . LYS A 1 278 ? 11.879 -3.116 -30.927 1.00 88.19 278 LYS A N 1
ATOM 2178 C CA . LYS A 1 278 ? 12.254 -4.212 -31.815 1.00 88.19 278 LYS A CA 1
ATOM 2179 C C . LYS A 1 278 ? 12.330 -5.503 -30.998 1.00 88.19 278 LYS A C 1
ATOM 2181 O O . LYS A 1 278 ? 13.139 -5.565 -30.070 1.00 88.19 278 LYS A O 1
ATOM 2186 N N . ASP A 1 279 ? 11.526 -6.501 -31.371 1.00 67.94 279 ASP A N 1
ATOM 2187 C CA . ASP A 1 279 ? 11.491 -7.815 -30.721 1.00 67.94 279 ASP A CA 1
ATOM 2188 C C . ASP A 1 279 ? 12.903 -8.385 -30.561 1.00 67.94 279 ASP A C 1
ATOM 2190 O O . ASP A 1 279 ? 13.639 -8.574 -31.536 1.00 67.94 279 ASP A O 1
ATOM 2194 N N . LYS A 1 280 ? 13.283 -8.628 -29.305 1.00 61.69 280 LYS A N 1
ATOM 2195 C CA . LYS A 1 280 ? 14.543 -9.287 -28.936 1.00 61.69 280 LYS A CA 1
ATOM 2196 C C . LYS A 1 280 ? 14.341 -10.514 -28.052 1.00 61.69 280 LYS A C 1
ATOM 2198 O O . LYS A 1 280 ? 15.202 -11.387 -28.066 1.00 61.69 280 LYS A O 1
ATOM 2203 N N . ASP A 1 281 ? 13.217 -10.614 -27.342 1.00 65.50 281 ASP A N 1
ATOM 2204 C CA . ASP A 1 281 ? 13.014 -11.656 -26.338 1.00 65.50 281 ASP A CA 1
ATOM 2205 C C . ASP A 1 281 ? 11.911 -12.630 -26.757 1.00 65.50 281 ASP A C 1
ATOM 2207 O O . ASP A 1 281 ? 10.733 -12.410 -26.483 1.00 65.50 281 ASP A O 1
ATOM 2211 N N . GLU A 1 282 ? 12.304 -13.764 -27.347 1.00 63.16 282 GLU A N 1
ATOM 2212 C CA . GLU A 1 282 ? 11.398 -14.895 -27.637 1.00 63.16 282 GLU A CA 1
ATOM 2213 C C . GLU A 1 282 ? 10.628 -15.357 -26.382 1.00 63.16 282 GLU A C 1
ATOM 2215 O O . GLU A 1 282 ? 9.497 -15.831 -26.472 1.00 63.16 282 GLU A O 1
ATOM 2220 N N . ASN A 1 283 ? 11.218 -15.149 -25.197 1.00 67.75 283 ASN A N 1
ATOM 2221 C CA . ASN A 1 283 ? 10.662 -15.527 -23.896 1.00 67.75 283 ASN A CA 1
ATOM 2222 C C . ASN A 1 283 ? 9.884 -14.400 -23.187 1.00 67.75 283 ASN A C 1
ATOM 2224 O O . ASN A 1 283 ? 9.417 -14.614 -22.069 1.00 67.75 283 ASN A O 1
ATOM 2228 N N . ARG A 1 284 ? 9.766 -13.202 -23.787 1.00 67.94 284 ARG A N 1
ATOM 2229 C CA . ARG A 1 284 ? 9.092 -12.014 -23.211 1.00 67.94 284 ARG A CA 1
ATOM 2230 C C . ARG A 1 284 ? 9.570 -11.596 -21.809 1.00 67.94 284 ARG A C 1
ATOM 2232 O O . ARG A 1 284 ? 8.819 -10.987 -21.047 1.00 67.94 284 ARG A O 1
ATOM 2239 N N . VAL A 1 285 ? 10.819 -11.901 -21.447 1.00 80.19 285 VAL A N 1
ATOM 2240 C CA . VAL A 1 285 ? 11.414 -11.455 -20.175 1.00 80.19 285 VAL A CA 1
ATOM 2241 C C . VAL A 1 285 ? 11.970 -10.044 -20.354 1.00 80.19 285 VAL A C 1
ATOM 2243 O O . VAL A 1 285 ? 13.159 -9.842 -20.588 1.00 80.19 285 VAL A O 1
ATOM 2246 N N . LEU A 1 286 ? 11.079 -9.061 -20.261 1.00 86.50 286 LEU A N 1
ATOM 2247 C CA . LEU A 1 286 ? 11.390 -7.653 -20.487 1.00 86.50 286 LEU A CA 1
ATOM 2248 C C . LEU A 1 286 ? 12.459 -7.157 -19.502 1.00 86.50 286 LEU A C 1
ATOM 2250 O O . LEU A 1 286 ? 12.257 -7.099 -18.291 1.00 86.50 286 LEU A O 1
ATOM 2254 N N . GLY A 1 287 ? 13.629 -6.822 -20.035 1.00 83.94 287 GLY A N 1
ATOM 2255 C CA . GLY A 1 287 ? 14.746 -6.226 -19.317 1.00 83.94 287 GLY A CA 1
ATOM 2256 C C . GLY A 1 287 ? 15.439 -7.132 -18.300 1.00 83.94 287 GLY A C 1
ATOM 2257 O O . GLY A 1 287 ? 16.195 -6.620 -17.476 1.00 83.94 287 GLY A O 1
ATOM 2258 N N . ASN A 1 288 ? 15.206 -8.450 -18.333 1.00 87.69 288 ASN A N 1
ATOM 2259 C CA . ASN A 1 288 ? 15.588 -9.368 -17.248 1.00 87.69 288 ASN A CA 1
ATOM 2260 C C . ASN A 1 288 ? 14.978 -8.982 -15.883 1.00 87.69 288 ASN A C 1
ATOM 2262 O O . ASN A 1 288 ? 15.573 -9.261 -14.839 1.00 87.69 288 ASN A O 1
ATOM 2266 N N . LEU A 1 289 ? 13.813 -8.325 -15.897 1.00 89.88 289 LEU A N 1
ATOM 2267 C CA . LEU A 1 289 ? 13.056 -7.943 -14.706 1.00 89.88 289 LEU A CA 1
ATOM 2268 C C . LEU A 1 289 ? 11.986 -8.985 -14.373 1.00 89.88 289 LEU A C 1
ATOM 2270 O O . LEU A 1 289 ? 11.483 -9.693 -15.249 1.00 89.88 289 LEU A O 1
ATOM 2274 N N . TYR A 1 290 ? 11.633 -9.066 -13.092 1.00 90.06 290 TYR A N 1
ATOM 2275 C CA . TYR A 1 290 ? 10.635 -10.001 -12.582 1.00 90.06 290 TYR A CA 1
ATOM 2276 C C . TYR A 1 290 ? 9.616 -9.238 -11.758 1.00 90.06 290 TYR A C 1
ATOM 2278 O O . TYR A 1 290 ? 9.975 -8.439 -10.901 1.00 90.06 290 TYR A O 1
ATOM 2286 N N . ARG A 1 291 ? 8.335 -9.547 -11.960 1.00 91.25 291 ARG A N 1
ATOM 2287 C CA . ARG A 1 291 ? 7.289 -8.927 -11.153 1.00 91.25 291 ARG A CA 1
ATOM 2288 C C . ARG A 1 291 ? 7.356 -9.408 -9.712 1.00 91.25 291 ARG A C 1
ATOM 2290 O O . ARG A 1 291 ? 7.474 -10.604 -9.449 1.00 91.25 291 ARG A O 1
ATOM 2297 N N . THR A 1 292 ? 7.169 -8.474 -8.796 1.00 92.12 292 THR A N 1
ATOM 2298 C CA . THR A 1 292 ? 6.922 -8.736 -7.382 1.00 92.12 292 THR A CA 1
ATOM 2299 C C . THR A 1 292 ? 5.715 -7.931 -6.909 1.00 92.12 292 THR A C 1
ATOM 2301 O O . THR A 1 292 ? 5.289 -6.983 -7.572 1.00 92.12 292 THR A O 1
ATOM 2304 N N . VAL A 1 293 ? 5.133 -8.334 -5.783 1.00 91.62 293 VAL A N 1
ATOM 2305 C CA . VAL A 1 293 ? 3.945 -7.701 -5.203 1.00 91.62 293 VAL A CA 1
ATOM 2306 C C . VAL A 1 293 ? 4.290 -7.221 -3.801 1.00 91.62 293 VAL A C 1
ATOM 2308 O O . VAL A 1 293 ? 4.836 -7.980 -2.998 1.00 91.62 293 VAL A O 1
ATOM 2311 N N . THR A 1 294 ? 4.002 -5.956 -3.504 1.00 91.50 294 THR A N 1
ATOM 2312 C CA . THR A 1 294 ? 4.207 -5.395 -2.162 1.00 91.50 294 THR A CA 1
ATOM 2313 C C . THR A 1 294 ? 3.134 -5.894 -1.191 1.00 91.50 294 THR A C 1
ATOM 2315 O O . THR A 1 294 ? 2.099 -6.418 -1.597 1.00 91.50 294 THR A O 1
ATOM 2318 N N . SER A 1 295 ? 3.322 -5.691 0.116 1.00 88.19 295 SER A N 1
ATOM 2319 C CA . SER A 1 295 ? 2.290 -6.012 1.120 1.00 88.19 295 SER A CA 1
ATOM 2320 C C . SER A 1 295 ? 0.960 -5.282 0.879 1.00 88.19 295 SER A C 1
ATOM 2322 O O . SER A 1 295 ? -0.103 -5.775 1.251 1.00 88.19 295 SER A O 1
ATOM 2324 N N . GLU A 1 296 ? 1.013 -4.124 0.224 1.00 88.81 296 GLU A N 1
ATOM 2325 C CA . GLU A 1 296 ? -0.143 -3.298 -0.147 1.00 88.81 296 GLU A CA 1
ATOM 2326 C C . GLU A 1 296 ? -0.804 -3.734 -1.465 1.00 88.81 296 GLU A C 1
ATOM 2328 O O . GLU A 1 296 ? -1.809 -3.149 -1.873 1.00 88.81 296 GLU A O 1
ATOM 2333 N N . GLY A 1 297 ? -0.251 -4.755 -2.127 1.00 90.56 297 GLY A N 1
ATOM 2334 C CA . GLY A 1 297 ? -0.793 -5.314 -3.359 1.00 90.56 297 GLY A CA 1
ATOM 2335 C C . GLY A 1 297 ? -0.289 -4.640 -4.628 1.00 90.56 297 GLY A C 1
ATOM 2336 O O . GLY A 1 297 ? -0.720 -5.003 -5.714 1.00 90.56 297 GLY A O 1
ATOM 2337 N N . HIS A 1 298 ? 0.626 -3.677 -4.524 1.00 91.94 298 HIS A N 1
ATOM 2338 C CA . HIS A 1 298 ? 1.168 -2.996 -5.696 1.00 91.94 298 HIS A CA 1
ATOM 2339 C C . HIS A 1 298 ? 2.141 -3.900 -6.450 1.00 91.94 298 HIS A C 1
ATOM 2341 O O . HIS A 1 298 ? 3.011 -4.532 -5.844 1.00 91.94 298 HIS A O 1
ATOM 2347 N N . VAL A 1 299 ? 2.027 -3.924 -7.774 1.00 91.31 299 VAL A N 1
ATOM 2348 C CA . VAL A 1 299 ? 2.929 -4.655 -8.662 1.00 91.31 299 VAL A CA 1
ATOM 2349 C C . VAL A 1 299 ? 4.140 -3.778 -8.979 1.00 91.31 299 VAL A C 1
ATOM 2351 O O . VAL A 1 299 ? 4.035 -2.596 -9.332 1.00 91.31 299 VAL A O 1
ATOM 2354 N N . LYS A 1 300 ? 5.320 -4.373 -8.822 1.00 92.12 300 LYS A N 1
ATOM 2355 C CA . LYS A 1 300 ? 6.637 -3.771 -9.049 1.00 92.12 300 LYS A CA 1
ATOM 2356 C C . LYS A 1 300 ? 7.453 -4.676 -9.970 1.00 92.12 300 LYS A C 1
ATOM 2358 O O . LYS A 1 300 ? 7.190 -5.878 -10.011 1.00 92.12 300 LYS A O 1
ATOM 2363 N N . TRP A 1 301 ? 8.398 -4.097 -10.707 1.00 91.69 301 TRP A N 1
ATOM 2364 C CA . TRP A 1 301 ? 9.239 -4.780 -11.698 1.00 91.69 301 TRP A CA 1
ATOM 2365 C C . TRP A 1 301 ? 10.712 -4.783 -11.312 1.00 91.69 301 TRP A C 1
ATOM 2367 O O . TRP A 1 301 ? 11.164 -3.766 -10.743 1.00 91.69 301 TRP A O 1
#

Secondary structure (DSSP, 8-state):
-TTSHHHHHHHHHHHHT-------HHHHHHHHHHHHHHHHHHHHHHHHHHHHHHHHHHHHHHHHHHHHHHHHHHHHHHHHHHHHHHHHHHHHHHHHHHHHHHHHHHHHHHHHH-SS-S-EEEEES-STT--TTSGGGS-EEEEEEE--SGGG--TT--S--S-EE-SS--EEBS-HHHHHHHHHHHHHHHHHHHHHT-EETTEE---HHHHT-STHHHHS-HHHHHHHHHHHHHHHHHHHHHHHHHHTT-----TTTTTTTS----HHHHHHHGGGBPP--TT--GGG---EE-TT--EE-

Foldseek 3Di:
DVPPPVVVVVVVVVVPPPDPDDPDVVVVVVVVVVVVVVVVVVVVVVVVVVVVVVVVVVVVVVVVVVVVVVVVVVVVVVVVVVVVVVVVVVVVVVVVVVLVVQLQVQQVVQVVLQVAAQAKAKFFLDPVPQDPVCRLPTKIFIWHWFQFDPQNDDPPDPDDRHIATFQDLTFIFQRSVVVCVLCVVVNLVNLVCQCVFDQDPNRTNHHNLVRQDDPVQVVHDPSVVVCNVCVNVRSVSSNCVSVVVVVVVDDDDDVPPVVVVPPRQTSVNNVCVVVRTDDDDPPPCHSVDDWDAGSSNHITD

Sequence (301 aa):
VRSSTNVHDALVRAITDGRMVQPNEELATRLQELKDMMAENTELTSRIVNLVTKINELALENNGLTNRVIKLQETLDSKQDEMMQLQAKALDQLALLQNNVKSLLNQTYELHEYPIPRLFIVLPADSSSWNPMNILANKFRLYFLCECGEHTKSTNSKIPHHIHLAKHEGYDITRPKEFFHQYGSYILTILRMLKFGISVAGVAVPTLSLLVQDDALQKASSSLKMLVGNIQSGMDQVIGCIEGVTEDEGVVDGCSEQMENNEALEGADLRQLETFLKDKDENRVLGNLYRTVTSEGHVKW